Protein AF-A0A379GFH1-F1 (afdb_monomer)

Foldseek 3Di:
DDAFFKKKFFQFPDPVSVVQQVVCCVVPVPRDGSAMWTDLDQQWTWFADQPQGTAIDGNVVVVVGTDPDMFIKHFPDQDPLLSVQLNLLSLQAHRAHAPPDDQPDDDLRHDHGQLSSQSSCVSSVHHDPPPDHSSPGGSSSVVVVVVVPDGMDTPRVVVVVSVVVCVVVVVVSVVVVVVVRVVSVVVVVVLVVLQVVLVVQVVVLVVDPPPVSVVVSLVVLCCVPPVDPHHHSPRPRNPDPVVD

Mean predicted aligned error: 7.13 Å

Structure (mmCIF, N/CA/C/O backbone):
data_AF-A0A379GFH1-F1
#
_entry.id   AF-A0A379GFH1-F1
#
loop_
_atom_site.group_PDB
_atom_site.id
_atom_site.type_symbol
_atom_site.label_atom_id
_atom_site.label_alt_id
_atom_site.label_comp_id
_atom_site.label_asym_id
_atom_site.label_entity_id
_atom_site.label_seq_id
_atom_site.pdbx_PDB_ins_code
_atom_site.Cartn_x
_atom_site.Cartn_y
_atom_site.Cartn_z
_atom_site.occupancy
_atom_site.B_iso_or_equiv
_atom_site.auth_seq_id
_atom_site.auth_comp_id
_atom_site.auth_asym_id
_atom_site.auth_atom_id
_atom_site.pdbx_PDB_model_num
ATOM 1 N N . MET A 1 1 ? -18.665 4.622 0.431 1.00 82.75 1 MET A N 1
ATOM 2 C CA . MET A 1 1 ? -18.089 4.121 -0.836 1.00 82.75 1 MET A CA 1
ATOM 3 C C . MET A 1 1 ? -16.602 3.936 -0.627 1.00 82.75 1 MET A C 1
ATOM 5 O O . MET A 1 1 ? -15.948 4.894 -0.251 1.00 82.75 1 MET A O 1
ATOM 9 N N . ILE A 1 2 ? -16.094 2.733 -0.880 1.00 91.75 2 ILE A N 1
ATOM 10 C CA . ILE A 1 2 ? -14.695 2.335 -0.672 1.00 91.75 2 ILE A CA 1
ATOM 11 C C . ILE A 1 2 ? -13.757 3.189 -1.526 1.00 91.75 2 ILE A C 1
ATOM 13 O O . ILE A 1 2 ? -14.030 3.396 -2.709 1.00 91.75 2 ILE A O 1
ATOM 17 N N . MET A 1 3 ? -12.652 3.678 -0.953 1.00 95.31 3 MET A N 1
ATOM 18 C CA . MET A 1 3 ? -11.743 4.568 -1.676 1.00 95.31 3 MET A CA 1
ATOM 19 C C . MET A 1 3 ? -10.279 4.144 -1.581 1.00 95.31 3 MET A C 1
ATOM 21 O O . MET A 1 3 ? -9.792 3.671 -0.556 1.00 95.31 3 MET A O 1
ATOM 25 N N . VAL A 1 4 ? -9.540 4.395 -2.666 1.00 97.12 4 VAL A N 1
ATOM 26 C CA . VAL A 1 4 ? -8.075 4.327 -2.648 1.00 97.12 4 VAL A CA 1
ATOM 27 C C . VAL A 1 4 ? -7.541 5.331 -1.632 1.00 97.12 4 VAL A C 1
ATOM 29 O O . VAL A 1 4 ? -7.957 6.495 -1.627 1.00 97.12 4 VAL A O 1
ATOM 32 N N . GLY A 1 5 ? -6.596 4.878 -0.813 1.00 97.06 5 GLY A N 1
ATOM 33 C CA . GLY A 1 5 ? -6.020 5.668 0.270 1.00 97.06 5 GLY A CA 1
ATOM 34 C C . GLY A 1 5 ? -6.641 5.388 1.635 1.00 97.06 5 GLY A C 1
ATOM 35 O O . GLY A 1 5 ? -6.091 5.815 2.638 1.00 97.06 5 GLY A O 1
ATOM 36 N N . ASP A 1 6 ? -7.743 4.649 1.723 1.00 98.06 6 ASP A N 1
ATOM 37 C CA . ASP A 1 6 ? -8.237 4.232 3.033 1.00 98.06 6 ASP A CA 1
ATOM 38 C C . ASP A 1 6 ? -7.202 3.321 3.719 1.00 98.06 6 ASP A C 1
ATOM 40 O O . ASP A 1 6 ? -6.541 2.499 3.075 1.00 98.06 6 ASP A O 1
ATOM 44 N N . VAL A 1 7 ? -7.041 3.473 5.031 1.00 98.06 7 VAL A N 1
ATOM 45 C CA . VAL A 1 7 ? -6.039 2.761 5.828 1.00 98.06 7 VAL A CA 1
ATOM 46 C C . VAL A 1 7 ? -6.741 1.783 6.759 1.00 98.06 7 VAL A C 1
ATOM 48 O O . VAL A 1 7 ? -7.516 2.181 7.625 1.00 98.06 7 VAL A O 1
ATOM 51 N N . LEU A 1 8 ? -6.440 0.498 6.596 1.00 98.31 8 LEU A N 1
ATOM 52 C CA . LEU A 1 8 ? -6.860 -0.564 7.500 1.00 98.31 8 LEU A CA 1
ATOM 53 C C . LEU A 1 8 ? -5.935 -0.590 8.721 1.00 98.31 8 LEU A C 1
ATOM 55 O O . LEU A 1 8 ? -4.719 -0.703 8.576 1.00 98.31 8 LEU A O 1
ATOM 59 N N . LEU A 1 9 ? -6.516 -0.548 9.911 1.00 97.69 9 LEU A N 1
ATOM 60 C CA . LEU A 1 9 ? -5.852 -0.641 11.204 1.00 97.69 9 LEU A CA 1
ATOM 61 C C . LEU A 1 9 ? -6.256 -1.951 11.883 1.00 97.69 9 LEU A C 1
ATOM 63 O O . LEU A 1 9 ? -7.447 -2.219 12.060 1.00 97.69 9 LEU A O 1
ATOM 67 N N . VAL A 1 10 ? -5.278 -2.786 12.251 1.00 96.25 10 VAL A N 1
ATOM 68 C CA . VAL A 1 10 ? -5.561 -4.110 12.830 1.00 96.25 10 VAL A CA 1
ATOM 69 C C . VAL A 1 10 ? -4.684 -4.454 14.026 1.00 96.25 10 VAL A C 1
ATOM 71 O O . VAL A 1 10 ? -3.504 -4.091 14.127 1.00 96.25 10 VAL A O 1
ATOM 74 N N . ASN A 1 11 ? -5.253 -5.271 14.906 1.00 93.00 11 ASN A N 1
ATOM 75 C CA . ASN A 1 11 ? -4.527 -5.995 15.935 1.00 93.00 11 ASN A CA 1
ATOM 76 C C . ASN A 1 11 ? -4.323 -7.449 15.487 1.00 93.00 11 ASN A C 1
ATOM 78 O O . ASN A 1 11 ? -5.288 -8.181 15.283 1.00 93.00 11 ASN A O 1
ATOM 82 N N . GLY A 1 12 ? -3.072 -7.873 15.317 1.00 86.75 12 GLY A N 1
ATOM 83 C CA . GLY A 1 12 ? -2.763 -9.261 14.988 1.00 86.75 12 GLY A CA 1
ATOM 84 C C . GLY A 1 12 ? -3.002 -10.196 16.177 1.00 86.75 12 GLY A C 1
ATOM 85 O O . GLY A 1 12 ? -2.904 -9.806 17.337 1.00 86.75 12 GLY A O 1
ATOM 86 N N . ASN A 1 13 ? -3.254 -11.469 15.890 1.00 85.44 13 ASN A N 1
ATOM 87 C CA . ASN A 1 13 ? -3.551 -12.496 16.897 1.00 85.44 13 ASN A CA 1
ATOM 88 C C . ASN A 1 13 ? -2.311 -13.064 17.627 1.00 85.44 13 ASN A C 1
ATOM 90 O O . ASN A 1 13 ? -2.418 -14.010 18.408 1.00 85.44 13 ASN A O 1
ATOM 94 N N . SER A 1 14 ? -1.118 -12.517 17.376 1.00 85.12 14 SER A N 1
ATOM 95 C CA . SER A 1 14 ? 0.146 -13.059 17.881 1.00 85.12 14 SER A CA 1
ATOM 96 C C . SER A 1 14 ? 0.627 -12.359 19.159 1.00 85.12 14 SER A C 1
ATOM 98 O O . SER A 1 14 ? 0.368 -11.177 19.383 1.00 85.12 14 SER A O 1
ATOM 100 N N . LYS A 1 15 ? 1.445 -13.048 19.969 1.00 84.25 15 LYS A N 1
ATOM 101 C CA . LYS A 1 15 ? 2.119 -12.425 21.130 1.00 84.25 15 LYS A CA 1
ATOM 102 C C . LYS A 1 15 ? 3.018 -11.248 20.729 1.00 84.25 15 LYS A C 1
ATOM 104 O O . LYS A 1 15 ? 3.181 -10.311 21.508 1.00 84.25 15 LYS A O 1
ATOM 109 N N . LEU A 1 16 ? 3.588 -11.290 19.520 1.00 85.06 16 LEU A N 1
ATOM 110 C CA . LEU A 1 16 ? 4.375 -10.185 18.969 1.00 85.06 16 LEU A CA 1
ATOM 111 C C . LEU A 1 16 ? 3.500 -8.944 18.755 1.00 85.06 16 LEU A C 1
ATOM 113 O O . LEU A 1 16 ? 3.911 -7.849 19.124 1.00 85.06 16 LEU A O 1
ATOM 117 N N . SER A 1 17 ? 2.278 -9.118 18.246 1.00 86.25 17 SER A N 1
ATOM 118 C CA . SER A 1 17 ? 1.304 -8.036 18.055 1.00 86.25 17 SER A CA 1
ATOM 119 C C . SER A 1 17 ? 0.942 -7.357 19.378 1.00 86.25 17 SER A C 1
ATOM 121 O O . SER A 1 17 ? 0.989 -6.131 19.470 1.00 86.25 17 SER A O 1
ATOM 123 N N . SER A 1 18 ? 0.691 -8.135 20.438 1.00 87.94 18 SER A N 1
ATOM 124 C CA . SER A 1 18 ? 0.428 -7.583 21.776 1.00 87.94 18 SER A CA 1
ATOM 125 C C . SER A 1 18 ? 1.626 -6.807 22.338 1.00 87.94 18 SER A C 1
ATOM 127 O O . SER A 1 18 ? 1.454 -5.728 22.906 1.00 87.94 18 SER A O 1
ATOM 129 N N . GLY A 1 19 ? 2.847 -7.325 22.153 1.00 88.06 19 GLY A N 1
ATOM 130 C CA . GLY A 1 19 ? 4.077 -6.639 22.556 1.00 88.06 19 GLY A CA 1
ATOM 131 C C . GLY A 1 19 ? 4.301 -5.323 21.803 1.00 88.06 19 GLY A C 1
ATOM 132 O O . GLY A 1 19 ? 4.659 -4.318 22.417 1.00 88.06 19 GLY A O 1
ATOM 133 N N . LEU A 1 20 ? 4.024 -5.301 20.494 1.00 89.00 20 LEU A N 1
ATOM 134 C CA . LEU A 1 20 ? 4.097 -4.091 19.671 1.00 89.00 20 LEU A CA 1
ATOM 135 C C . LEU A 1 20 ? 3.100 -3.027 20.136 1.00 89.00 20 LEU A C 1
ATOM 137 O O . LEU A 1 20 ? 3.470 -1.862 20.250 1.00 89.00 20 LEU A O 1
ATOM 141 N N . ILE A 1 21 ? 1.858 -3.404 20.447 1.00 91.56 21 ILE A N 1
ATOM 142 C CA . ILE A 1 21 ? 0.860 -2.468 20.990 1.00 91.56 21 ILE A CA 1
ATOM 143 C C . ILE A 1 21 ? 1.332 -1.890 22.328 1.00 91.56 21 ILE A C 1
ATOM 145 O O . ILE A 1 21 ? 1.267 -0.681 22.531 1.00 91.56 21 ILE A O 1
ATOM 149 N N . ALA A 1 22 ? 1.864 -2.724 23.227 1.00 91.62 22 ALA A N 1
ATOM 150 C CA . ALA A 1 22 ? 2.375 -2.257 24.514 1.00 91.62 22 ALA A CA 1
ATOM 151 C C . ALA A 1 22 ? 3.538 -1.261 24.356 1.00 91.62 22 ALA A C 1
ATOM 153 O O . ALA A 1 22 ? 3.527 -0.210 24.995 1.00 91.62 22 ALA A O 1
ATOM 154 N N . ALA A 1 23 ? 4.505 -1.544 23.475 1.00 90.19 23 ALA A N 1
ATOM 155 C CA . ALA A 1 23 ? 5.622 -0.636 23.200 1.00 90.19 23 ALA A CA 1
ATOM 156 C C . ALA A 1 23 ? 5.146 0.714 22.631 1.00 90.19 23 ALA A C 1
ATOM 158 O O . ALA A 1 23 ? 5.637 1.781 23.009 1.00 90.19 23 ALA A O 1
ATOM 159 N N . GLN A 1 24 ? 4.137 0.666 21.763 1.00 93.69 24 GLN A N 1
ATOM 160 C CA . GLN A 1 24 ? 3.525 1.827 21.128 1.00 93.69 24 GLN A CA 1
ATOM 161 C C . GLN A 1 24 ? 2.760 2.749 22.088 1.00 93.69 24 GLN A C 1
ATOM 163 O O . GLN A 1 24 ? 2.552 3.915 21.758 1.00 93.69 24 GLN A O 1
ATOM 168 N N . LYS A 1 25 ? 2.429 2.302 23.308 1.00 93.69 25 LYS A N 1
ATOM 169 C CA . LYS A 1 25 ? 1.797 3.167 24.322 1.00 93.69 25 LYS A CA 1
ATOM 170 C C . LYS A 1 25 ? 2.657 4.353 24.757 1.00 93.69 25 LYS A C 1
ATOM 172 O O . LYS A 1 25 ? 2.124 5.322 25.288 1.00 93.69 25 LYS A O 1
ATOM 177 N N . THR A 1 26 ? 3.965 4.300 24.503 1.00 93.38 26 THR A N 1
ATOM 178 C CA . THR A 1 26 ? 4.877 5.441 24.689 1.00 93.38 26 THR A CA 1
ATOM 179 C C . THR A 1 26 ? 4.666 6.553 23.656 1.00 93.38 26 THR A C 1
ATOM 181 O O . THR A 1 26 ? 4.986 7.704 23.934 1.00 93.38 26 THR A O 1
ATOM 184 N N . ILE A 1 27 ? 4.119 6.215 22.484 1.00 91.25 27 ILE A N 1
ATOM 185 C CA . ILE A 1 27 ? 3.737 7.156 21.425 1.00 91.25 27 ILE A CA 1
ATOM 186 C C . ILE A 1 27 ? 2.327 7.673 21.702 1.00 91.25 27 ILE A C 1
ATOM 188 O O . ILE A 1 27 ? 2.114 8.878 21.762 1.00 91.25 27 ILE A O 1
ATOM 192 N N . TYR A 1 28 ? 1.377 6.757 21.902 1.00 95.00 28 TYR A N 1
ATOM 193 C CA . TYR A 1 28 ? -0.018 7.098 22.148 1.00 95.00 28 TYR A CA 1
ATOM 194 C C . TYR A 1 28 ? -0.659 6.108 23.120 1.00 95.00 28 TYR A C 1
ATOM 196 O O . TYR A 1 28 ? -0.721 4.909 22.850 1.00 95.00 28 TYR A O 1
ATOM 204 N N . LEU A 1 29 ? -1.157 6.597 24.258 1.00 95.50 29 LEU A N 1
ATOM 205 C CA . LEU A 1 29 ? -1.616 5.743 25.360 1.00 95.50 29 LEU A CA 1
ATOM 206 C C . LEU A 1 29 ? -2.765 4.794 24.964 1.00 95.50 29 LEU A C 1
ATOM 208 O O . LEU A 1 29 ? -2.829 3.679 25.489 1.00 95.50 29 LEU A O 1
ATOM 212 N N . GLN A 1 30 ? -3.624 5.212 24.024 1.00 95.06 30 GLN A N 1
ATOM 213 C CA . GLN A 1 30 ? -4.760 4.425 23.515 1.00 95.06 30 GLN A CA 1
ATOM 214 C C . GLN A 1 30 ? -4.424 3.612 22.253 1.00 95.06 30 GLN A C 1
ATOM 216 O O . GLN A 1 30 ? -5.329 3.170 21.546 1.00 95.06 30 GLN A O 1
ATOM 221 N N . SER A 1 31 ? -3.133 3.393 21.968 1.00 94.06 31 SER A N 1
ATOM 222 C CA . SER A 1 31 ? -2.704 2.532 20.859 1.00 94.06 31 SER A CA 1
ATOM 223 C C . SER A 1 31 ? -3.381 1.165 20.946 1.00 94.06 31 SER A C 1
ATOM 225 O O . SER A 1 31 ? -3.307 0.488 21.978 1.00 94.06 31 SER A O 1
ATOM 227 N N . ARG A 1 32 ? -4.008 0.763 19.842 1.00 94.81 32 ARG A N 1
ATOM 228 C CA . ARG A 1 32 ? -4.766 -0.486 19.675 1.00 94.81 32 ARG A CA 1
ATOM 229 C C . ARG A 1 32 ? -4.301 -1.2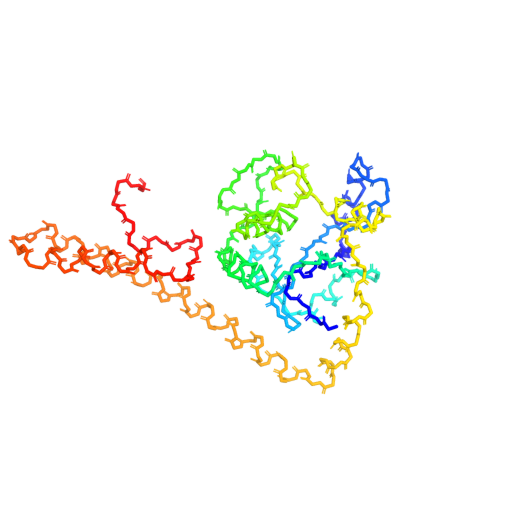90 18.466 1.00 94.81 32 ARG A C 1
ATOM 231 O O . ARG A 1 32 ? -4.491 -2.504 18.429 1.00 94.81 32 ARG A O 1
ATOM 238 N N . SER A 1 33 ? -3.632 -0.641 17.521 1.00 95.81 33 SER A N 1
ATOM 239 C CA . SER A 1 33 ? -3.220 -1.245 16.263 1.00 95.81 33 SER A CA 1
ATOM 240 C C . SER A 1 33 ? -1.777 -1.737 16.323 1.00 95.81 33 SER A C 1
ATOM 242 O O . SER A 1 33 ? -0.862 -1.051 16.781 1.00 95.81 33 SER A O 1
ATOM 244 N N . SER A 1 34 ? -1.552 -2.956 15.840 1.00 93.69 34 SER A N 1
ATOM 245 C CA . SER A 1 34 ? -0.214 -3.553 15.702 1.00 93.69 34 SER A CA 1
ATOM 246 C C . SER A 1 34 ? 0.298 -3.522 14.263 1.00 93.69 34 SER A C 1
ATOM 248 O O . SER A 1 34 ? 1.495 -3.675 14.030 1.00 93.69 34 SER A O 1
ATOM 250 N N . HIS A 1 35 ? -0.609 -3.354 13.302 1.00 95.38 35 HIS A N 1
ATOM 251 C CA . HIS A 1 35 ? -0.326 -3.448 11.880 1.00 95.38 35 HIS A CA 1
ATOM 252 C C . HIS A 1 35 ? -1.276 -2.549 11.094 1.00 95.38 35 HIS A C 1
ATOM 254 O O . HIS A 1 35 ? -2.385 -2.269 11.553 1.00 95.38 35 HIS A O 1
ATOM 260 N N . VAL A 1 36 ? -0.824 -2.097 9.924 1.00 96.69 36 VAL A N 1
ATOM 261 C CA . VAL A 1 36 ? -1.621 -1.256 9.029 1.00 96.69 36 VAL A CA 1
ATOM 262 C C . VAL A 1 36 ? -1.522 -1.730 7.580 1.00 96.69 36 VAL A C 1
ATOM 264 O O . VAL A 1 36 ? -0.478 -2.224 7.148 1.00 96.69 36 VAL A O 1
ATOM 267 N N . GLY A 1 37 ? -2.599 -1.556 6.823 1.00 97.38 37 GLY A N 1
ATOM 268 C CA . GLY A 1 37 ? -2.661 -1.798 5.383 1.00 97.38 37 GLY A CA 1
ATOM 269 C C . GLY A 1 37 ? -3.286 -0.612 4.659 1.00 97.38 37 GLY A C 1
ATOM 270 O O . GLY A 1 37 ? -3.982 0.189 5.273 1.00 97.38 37 GLY A O 1
ATOM 271 N N . LEU A 1 38 ? -3.037 -0.487 3.359 1.00 98.25 38 LEU A N 1
ATOM 272 C CA . LEU A 1 38 ? -3.584 0.589 2.533 1.00 98.25 38 LEU A CA 1
ATOM 273 C C . LEU A 1 38 ? -4.449 0.013 1.420 1.00 98.25 38 LEU A C 1
ATOM 275 O O . LEU A 1 38 ? -3.971 -0.813 0.642 1.00 98.25 38 LEU A O 1
ATOM 279 N N . PHE A 1 39 ? -5.684 0.478 1.293 1.00 98.06 39 PHE A N 1
ATOM 280 C CA . PHE A 1 39 ? -6.556 0.086 0.194 1.00 98.06 39 PHE A CA 1
ATOM 281 C C . PHE A 1 39 ? -6.138 0.754 -1.115 1.00 98.06 39 PHE A C 1
ATOM 283 O O . PHE A 1 39 ? -5.918 1.967 -1.193 1.00 98.06 39 PHE A O 1
ATOM 290 N N . ILE A 1 40 ? -6.054 -0.062 -2.166 1.00 95.81 40 ILE A N 1
ATOM 291 C CA . ILE A 1 40 ? -5.740 0.366 -3.538 1.00 95.81 40 ILE A CA 1
ATOM 292 C C . ILE A 1 40 ? -6.862 0.032 -4.531 1.00 95.81 40 ILE A C 1
ATOM 294 O O . ILE A 1 40 ? -6.720 0.288 -5.727 1.00 95.81 40 ILE A O 1
ATOM 298 N N . GLY A 1 41 ? -7.958 -0.544 -4.040 1.00 91.94 41 GLY A N 1
ATOM 299 C CA . GLY A 1 41 ? -9.150 -0.919 -4.790 1.00 91.94 41 GLY A CA 1
ATOM 300 C C . GLY A 1 41 ? -10.129 -1.688 -3.902 1.00 91.94 41 GLY A C 1
ATOM 301 O O . GLY A 1 41 ? -9.826 -1.990 -2.746 1.00 91.94 41 GLY A O 1
ATOM 302 N N . GLU A 1 42 ? -11.299 -2.022 -4.441 1.00 91.19 42 GLU A N 1
ATOM 303 C CA . GLU A 1 42 ? -12.332 -2.756 -3.703 1.00 91.19 42 GLU A CA 1
ATOM 304 C C . GLU A 1 42 ? -11.839 -4.134 -3.254 1.00 91.19 42 GLU A C 1
ATOM 306 O O . GLU A 1 42 ? -11.528 -5.002 -4.068 1.00 91.19 42 GLU A O 1
ATOM 311 N N . GLY A 1 43 ? -11.737 -4.326 -1.938 1.00 92.31 43 GLY A N 1
ATOM 312 C CA . GLY A 1 43 ? -11.265 -5.576 -1.344 1.00 92.31 43 GLY A CA 1
ATOM 313 C C . GLY A 1 43 ? -9.773 -5.859 -1.553 1.00 92.31 43 GLY A C 1
ATOM 314 O O . GLY A 1 43 ? -9.317 -6.933 -1.170 1.00 92.31 43 GLY A O 1
ATOM 315 N N . ILE A 1 44 ? -9.002 -4.926 -2.125 1.00 96.25 44 ILE A N 1
ATOM 316 C CA . ILE A 1 44 ? -7.567 -5.091 -2.388 1.00 96.25 44 ILE A CA 1
ATOM 317 C C . ILE A 1 44 ? -6.783 -4.080 -1.562 1.00 96.25 44 ILE A C 1
ATOM 319 O O . ILE A 1 44 ? -6.913 -2.866 -1.745 1.00 96.25 44 ILE A O 1
ATOM 323 N N . LEU A 1 45 ? -5.906 -4.591 -0.704 1.00 96.50 45 LEU A N 1
ATOM 324 C CA . LEU A 1 45 ? -4.966 -3.778 0.054 1.00 96.50 45 LEU A CA 1
ATOM 325 C C . LEU A 1 45 ? -3.516 -4.134 -0.270 1.00 96.50 45 LEU A C 1
ATOM 327 O O . LEU A 1 45 ? -3.210 -5.238 -0.716 1.00 96.50 45 LEU A O 1
ATOM 331 N N . ILE A 1 46 ? -2.619 -3.188 -0.025 1.00 96.50 46 ILE A N 1
ATOM 332 C CA . ILE A 1 46 ? -1.177 -3.399 0.018 1.00 96.50 46 ILE A CA 1
ATOM 333 C C . ILE A 1 46 ? -0.698 -3.251 1.460 1.00 96.50 46 ILE A C 1
ATOM 335 O O . ILE A 1 46 ? -1.138 -2.364 2.195 1.00 96.50 46 ILE A O 1
ATOM 339 N N . HIS A 1 47 ? 0.224 -4.111 1.871 1.00 95.50 47 HIS A N 1
ATOM 340 C CA . HIS A 1 47 ? 0.847 -4.041 3.191 1.00 95.50 47 HIS A CA 1
ATOM 341 C C . HIS A 1 47 ? 2.220 -4.712 3.195 1.00 95.50 47 HIS A C 1
ATOM 343 O O . HIS A 1 47 ? 2.587 -5.405 2.245 1.00 95.50 47 HIS A O 1
ATOM 349 N N . ALA A 1 48 ? 2.981 -4.484 4.267 1.00 92.25 48 ALA A N 1
ATOM 350 C CA . ALA A 1 48 ? 4.308 -5.058 4.469 1.00 92.25 48 ALA A CA 1
ATOM 351 C C . ALA A 1 48 ? 4.280 -6.068 5.620 1.00 92.25 48 ALA A C 1
ATOM 353 O O . ALA A 1 48 ? 3.964 -5.698 6.747 1.00 92.25 48 ALA A O 1
ATOM 354 N N . THR A 1 49 ? 4.663 -7.317 5.366 1.00 88.56 49 THR A N 1
ATOM 355 C CA . THR A 1 49 ? 4.657 -8.404 6.368 1.00 88.56 49 THR A CA 1
ATOM 356 C C . THR A 1 49 ? 6.012 -9.104 6.439 1.00 88.56 49 THR A C 1
ATOM 358 O O . THR A 1 49 ? 6.764 -9.114 5.465 1.00 88.56 49 THR A O 1
ATOM 361 N N . GLY A 1 50 ? 6.354 -9.683 7.594 1.00 79.00 50 GLY A N 1
ATOM 362 C CA . GLY A 1 50 ? 7.671 -10.296 7.823 1.00 79.00 50 GLY A CA 1
ATOM 363 C C . GLY A 1 50 ? 7.969 -11.540 6.976 1.00 79.00 50 GLY A C 1
ATOM 364 O O . GLY A 1 50 ? 9.139 -11.863 6.743 1.00 79.00 50 GLY A O 1
ATOM 365 N N . ASP A 1 51 ? 6.929 -12.228 6.524 1.00 80.25 51 ASP A N 1
ATOM 366 C CA . ASP A 1 51 ? 6.971 -13.420 5.682 1.00 80.25 51 ASP A CA 1
ATOM 367 C C . ASP A 1 51 ? 7.051 -13.068 4.191 1.00 80.25 51 ASP A C 1
ATOM 369 O O . ASP A 1 51 ? 7.942 -13.579 3.514 1.00 80.25 51 ASP A O 1
ATOM 373 N N . ASN A 1 52 ? 6.209 -12.149 3.701 1.00 81.75 52 ASN A N 1
ATOM 374 C CA . ASN A 1 52 ? 6.061 -11.903 2.257 1.00 81.75 52 ASN A CA 1
ATOM 375 C C . ASN A 1 52 ? 6.595 -10.548 1.769 1.00 81.75 52 ASN A C 1
ATOM 377 O O . ASN A 1 52 ? 6.520 -10.252 0.576 1.00 81.75 52 ASN A O 1
ATOM 381 N N . GLY A 1 53 ? 7.128 -9.703 2.656 1.00 88.31 53 GLY A N 1
ATOM 382 C CA . GLY A 1 53 ? 7.487 -8.336 2.283 1.00 88.31 53 GLY A CA 1
ATOM 383 C C . GLY A 1 53 ? 6.255 -7.531 1.879 1.00 88.31 53 GLY A C 1
ATOM 384 O O . GLY A 1 53 ? 5.182 -7.677 2.475 1.00 88.31 53 GLY A O 1
ATOM 385 N N . ILE A 1 54 ? 6.423 -6.665 0.881 1.00 91.44 54 ILE A N 1
ATOM 386 C CA . ILE A 1 54 ? 5.374 -5.784 0.370 1.00 91.44 54 ILE A CA 1
ATOM 387 C C . ILE A 1 54 ? 4.631 -6.469 -0.769 1.00 91.44 54 ILE A C 1
ATOM 389 O O . ILE A 1 54 ? 5.187 -6.718 -1.841 1.00 91.44 54 ILE A O 1
ATOM 393 N N . HIS A 1 55 ? 3.355 -6.752 -0.540 1.00 93.06 55 HIS A N 1
ATOM 394 C CA . HIS A 1 55 ? 2.520 -7.510 -1.463 1.00 93.06 55 HIS A CA 1
ATOM 395 C C . HIS A 1 55 ? 1.064 -7.050 -1.390 1.00 93.06 55 HIS A C 1
ATOM 397 O O . HIS A 1 55 ? 0.657 -6.365 -0.448 1.00 93.06 55 HIS A O 1
ATOM 403 N N . LEU A 1 56 ? 0.293 -7.418 -2.416 1.00 95.62 56 LEU A N 1
ATOM 404 C CA . LEU A 1 56 ? -1.152 -7.240 -2.397 1.00 95.62 56 LEU A CA 1
ATOM 405 C C . LEU A 1 56 ? -1.808 -8.349 -1.584 1.00 95.62 56 LEU A C 1
ATOM 407 O O . LEU A 1 56 ? -1.352 -9.493 -1.581 1.00 95.62 56 LEU A O 1
ATOM 411 N N . SER A 1 57 ? -2.906 -8.019 -0.926 1.00 95.88 57 SER A N 1
ATOM 412 C CA . SER A 1 57 ? -3.711 -8.963 -0.167 1.00 95.88 57 SER A CA 1
ATOM 413 C C . SER A 1 57 ? -5.189 -8.695 -0.369 1.00 95.88 57 SER A C 1
ATOM 415 O O . SER A 1 57 ? -5.615 -7.565 -0.620 1.00 95.88 57 SER A O 1
ATOM 417 N N . PHE A 1 58 ? -5.954 -9.776 -0.288 1.00 97.12 58 PHE A N 1
ATOM 418 C CA . PHE A 1 58 ? -7.394 -9.754 -0.429 1.00 97.12 58 PHE A CA 1
ATOM 419 C C . PHE A 1 58 ? -8.030 -9.580 0.949 1.00 97.12 58 PHE A C 1
ATOM 421 O O . PHE A 1 58 ? -7.707 -10.317 1.880 1.00 97.12 58 PHE A O 1
ATOM 428 N N . LEU A 1 59 ? -8.922 -8.600 1.086 1.00 96.31 59 LEU A N 1
ATOM 429 C CA . LEU A 1 59 ? -9.476 -8.177 2.371 1.00 96.31 59 LEU A CA 1
ATOM 430 C C . LEU A 1 59 ? -10.058 -9.343 3.199 1.00 96.31 59 LEU A C 1
ATOM 432 O O . LEU A 1 59 ? -9.662 -9.465 4.358 1.00 96.31 59 LEU A O 1
ATOM 436 N N . PRO A 1 60 ? -10.908 -10.242 2.657 1.00 96.50 60 PRO A N 1
ATOM 437 C CA . PRO A 1 60 ? -11.414 -11.382 3.426 1.00 96.50 60 PRO A CA 1
ATOM 438 C C . PRO A 1 60 ? -10.322 -12.290 3.997 1.00 96.50 60 PRO A C 1
ATOM 440 O O . PRO A 1 60 ? -10.489 -12.842 5.083 1.00 96.50 60 PRO A O 1
ATOM 443 N N . ASP A 1 61 ? -9.209 -12.454 3.280 1.00 95.50 61 ASP A N 1
ATOM 444 C CA . ASP A 1 61 ? -8.107 -13.305 3.725 1.00 95.50 61 ASP A CA 1
ATOM 445 C C . ASP A 1 61 ? -7.325 -12.637 4.866 1.00 95.50 61 ASP A C 1
ATOM 447 O O . ASP A 1 61 ? -6.830 -13.331 5.752 1.00 95.50 61 ASP A O 1
ATOM 451 N N . GLU A 1 62 ? -7.253 -11.304 4.885 1.00 94.06 62 GLU A N 1
ATOM 452 C CA . GLU A 1 62 ? -6.606 -10.539 5.955 1.00 94.06 62 GLU A CA 1
ATOM 453 C C . GLU A 1 62 ? -7.469 -10.440 7.213 1.00 94.06 62 GLU A C 1
ATOM 455 O O . GLU A 1 62 ? -6.972 -10.679 8.314 1.00 94.06 62 GLU A O 1
ATOM 460 N N . ILE A 1 63 ? -8.774 -10.185 7.073 1.00 94.38 63 ILE A N 1
ATOM 461 C CA . ILE A 1 63 ? -9.680 -10.078 8.227 1.00 94.38 63 ILE A CA 1
ATOM 462 C C . ILE A 1 63 ? -9.754 -11.395 9.016 1.00 94.38 63 ILE A C 1
ATOM 464 O O . ILE A 1 63 ? -9.806 -11.377 10.242 1.00 94.38 63 ILE A O 1
ATOM 468 N N . LYS A 1 64 ? -9.651 -12.552 8.346 1.00 92.31 64 LYS A N 1
ATOM 469 C CA . LYS A 1 64 ? -9.612 -13.874 9.004 1.00 92.31 64 LYS A CA 1
ATOM 470 C C . LYS A 1 64 ? -8.377 -14.099 9.892 1.00 92.31 64 LYS A C 1
ATOM 472 O O . LYS A 1 64 ? -8.373 -15.031 10.694 1.00 92.31 64 LYS A O 1
ATOM 477 N N . LYS A 1 65 ? -7.315 -13.300 9.736 1.00 89.31 65 LYS A N 1
ATOM 478 C CA . LYS A 1 65 ? -6.025 -13.473 10.433 1.00 89.31 65 LYS A CA 1
ATOM 479 C C . LYS A 1 65 ? -5.844 -12.530 11.626 1.00 89.31 65 LYS A C 1
ATOM 481 O O . LYS A 1 65 ? -4.851 -12.654 12.347 1.00 89.31 65 LYS A O 1
ATOM 486 N N . VAL A 1 66 ? -6.755 -11.584 11.833 1.00 91.19 66 VAL A N 1
ATOM 487 C CA . VAL A 1 66 ? -6.631 -10.530 12.850 1.00 91.19 66 VAL A CA 1
ATOM 488 C C . VAL A 1 66 ? -7.673 -10.698 13.952 1.00 91.19 66 VAL A C 1
ATOM 490 O O . VAL A 1 66 ? -8.632 -11.452 13.813 1.00 91.19 66 VAL A O 1
ATOM 493 N N . CYS A 1 67 ? -7.456 -10.028 15.080 1.00 86.50 67 CYS A N 1
ATOM 494 C CA . CYS A 1 67 ? -8.442 -9.944 16.150 1.00 86.50 67 CYS A CA 1
ATOM 495 C C . CYS A 1 67 ? -9.675 -9.142 15.699 1.00 86.50 67 CYS A C 1
ATOM 497 O O . CYS A 1 67 ? -9.607 -8.330 14.774 1.00 86.50 67 CYS A O 1
ATOM 499 N N . GLU A 1 68 ? -10.788 -9.325 16.410 1.00 86.44 68 GLU A N 1
ATOM 500 C CA . GLU A 1 68 ? -11.953 -8.447 16.286 1.00 86.44 68 GLU A CA 1
ATOM 501 C C . GLU A 1 68 ? -11.595 -6.985 16.617 1.00 86.44 68 GLU A C 1
ATOM 503 O O . GLU A 1 68 ? -10.622 -6.710 17.326 1.00 86.44 68 GLU A O 1
ATOM 508 N N . GLY A 1 69 ? -12.393 -6.043 16.107 1.00 88.81 69 GLY A N 1
ATOM 509 C CA . GLY A 1 69 ? -12.189 -4.609 16.342 1.00 88.81 69 GLY A CA 1
ATOM 510 C C . GLY A 1 69 ? -11.148 -3.953 15.431 1.00 88.81 69 GLY A C 1
ATOM 511 O O . GLY A 1 69 ? -10.512 -2.980 15.833 1.00 88.81 69 GLY A O 1
ATOM 512 N N . TRP A 1 70 ? -10.953 -4.479 14.217 1.00 95.75 70 TRP A N 1
ATOM 513 C CA . TRP A 1 70 ? -10.261 -3.741 13.159 1.00 95.75 70 TRP A CA 1
ATOM 514 C C . TRP A 1 70 ? -11.042 -2.474 12.790 1.00 95.75 70 TRP A C 1
ATOM 516 O O . TRP A 1 70 ? -12.261 -2.415 12.941 1.00 95.75 70 TRP A O 1
ATOM 526 N N . GLN A 1 71 ? -10.327 -1.465 12.303 1.00 97.00 71 GLN A N 1
ATOM 527 C CA . GLN A 1 71 ? -10.894 -0.172 11.931 1.00 97.00 71 GLN A CA 1
ATOM 528 C C . GLN A 1 71 ? -10.367 0.232 10.558 1.00 97.00 71 GLN A C 1
ATOM 530 O O . GLN A 1 71 ? -9.222 -0.068 10.223 1.00 97.00 71 GLN A O 1
ATOM 535 N N . VAL A 1 72 ? -11.175 0.925 9.763 1.00 97.88 72 VAL A N 1
ATOM 536 C CA . VAL A 1 72 ? -10.710 1.562 8.530 1.00 97.88 72 VAL A CA 1
ATOM 537 C C . VAL A 1 72 ? -10.905 3.058 8.635 1.00 97.88 72 VAL A C 1
ATOM 539 O O . VAL A 1 72 ? -11.998 3.533 8.939 1.00 97.88 72 VAL A O 1
ATOM 542 N N . ILE A 1 73 ? -9.831 3.794 8.374 1.00 97.69 73 ILE A N 1
ATOM 543 C CA . ILE A 1 73 ? -9.817 5.249 8.461 1.00 97.69 73 ILE A CA 1
ATOM 544 C C . ILE A 1 73 ? -9.504 5.868 7.103 1.00 97.69 73 ILE A C 1
ATOM 546 O O . ILE A 1 73 ? -8.715 5.334 6.322 1.00 97.69 73 ILE A O 1
ATOM 550 N N . ARG A 1 74 ? -10.110 7.019 6.826 1.00 97.38 74 ARG A N 1
ATOM 551 C CA . ARG A 1 74 ? -9.970 7.748 5.565 1.00 97.38 74 ARG A CA 1
ATOM 552 C C . ARG A 1 74 ? -9.419 9.140 5.819 1.00 97.38 74 ARG A C 1
ATOM 554 O O . ARG A 1 74 ? -9.900 9.851 6.699 1.00 97.38 74 ARG A O 1
ATOM 561 N N . LEU A 1 75 ? -8.421 9.537 5.032 1.00 96.25 75 LEU A N 1
ATOM 562 C CA . LEU A 1 75 ? -7.957 10.921 5.004 1.00 96.25 75 LEU A CA 1
ATOM 563 C C . LEU A 1 75 ? -8.959 11.759 4.202 1.00 96.25 75 LEU A C 1
ATOM 565 O O . LEU A 1 75 ? -9.246 11.454 3.039 1.00 96.25 75 LEU A O 1
ATOM 569 N N . LYS A 1 76 ? -9.497 12.807 4.826 1.00 94.44 76 LYS A N 1
ATOM 570 C CA . LYS A 1 76 ? -10.513 13.672 4.217 1.00 94.44 76 LYS A CA 1
ATOM 571 C C . LYS A 1 76 ? -9.936 14.464 3.037 1.00 94.44 76 LYS A C 1
ATOM 573 O O . LYS A 1 76 ? -8.752 14.788 3.004 1.00 94.44 76 LYS A O 1
ATOM 578 N N . TYR A 1 77 ? -10.811 14.828 2.099 1.00 93.12 77 TYR A N 1
ATOM 579 C CA . TYR A 1 77 ? -10.543 15.777 1.005 1.00 93.12 77 TYR A CA 1
ATOM 580 C C . TYR A 1 77 ? -9.462 15.377 -0.016 1.00 93.12 77 TYR A C 1
ATOM 582 O O . TYR A 1 77 ? -8.923 16.244 -0.700 1.00 93.12 77 TYR A O 1
ATOM 590 N N . LEU A 1 78 ? -9.176 14.080 -0.172 1.00 95.12 78 LEU A N 1
ATOM 591 C CA . LEU A 1 78 ? -8.344 13.600 -1.280 1.00 95.12 78 LEU A CA 1
ATOM 592 C C . LEU A 1 78 ? -9.079 13.716 -2.623 1.00 95.12 78 LEU A C 1
ATOM 594 O O . LEU A 1 78 ? -10.181 13.177 -2.774 1.00 95.12 78 LEU A O 1
ATOM 598 N N . THR A 1 79 ? -8.441 14.364 -3.599 1.00 96.00 79 THR A N 1
ATOM 599 C CA . THR A 1 79 ? -8.918 14.445 -4.989 1.00 96.00 79 THR A CA 1
ATOM 600 C C . THR A 1 79 ? -8.721 13.120 -5.733 1.00 96.00 79 THR A C 1
ATOM 602 O O . THR A 1 79 ? -7.904 12.284 -5.339 1.00 96.00 79 THR A O 1
ATOM 605 N N . ASP A 1 80 ? -9.425 12.924 -6.849 1.00 95.12 80 ASP A N 1
ATOM 606 C CA . ASP A 1 80 ? -9.260 11.722 -7.683 1.00 95.12 80 ASP A CA 1
ATOM 607 C C . ASP A 1 80 ? -7.839 11.591 -8.246 1.00 95.12 80 ASP A C 1
ATOM 609 O O . ASP A 1 80 ? -7.286 10.492 -8.314 1.00 95.12 80 ASP A O 1
ATOM 613 N N . GLU A 1 81 ? -7.206 12.717 -8.583 1.00 95.81 81 GLU A N 1
ATOM 614 C CA . GLU A 1 81 ? -5.804 12.752 -9.002 1.00 95.81 81 GLU A CA 1
ATOM 615 C C . GLU A 1 81 ? -4.877 12.255 -7.885 1.00 95.81 81 GLU A C 1
ATOM 617 O O . GLU A 1 81 ? -4.042 11.376 -8.109 1.00 95.81 81 GLU A O 1
ATOM 622 N N . GLN A 1 82 ? -5.068 12.754 -6.661 1.00 96.88 82 GLN A N 1
ATOM 623 C CA . GLN A 1 82 ? -4.306 12.318 -5.491 1.00 96.88 82 GLN A CA 1
ATOM 624 C C . GLN A 1 82 ? -4.495 10.823 -5.222 1.00 96.88 82 GLN A C 1
ATOM 626 O O . GLN A 1 82 ? -3.520 10.113 -4.973 1.00 96.88 82 GLN A O 1
ATOM 631 N N . ARG A 1 83 ? -5.722 10.308 -5.343 1.00 96.62 83 ARG A N 1
ATOM 632 C CA . ARG A 1 83 ? -6.013 8.869 -5.223 1.00 96.62 83 ARG A CA 1
ATOM 633 C C . ARG A 1 83 ? -5.312 8.053 -6.306 1.00 96.62 83 ARG A C 1
ATOM 635 O O . ARG A 1 83 ? -4.719 7.018 -6.002 1.00 96.62 83 ARG A O 1
ATOM 642 N N . GLY A 1 84 ? -5.300 8.538 -7.547 1.00 95.69 84 GLY A N 1
ATOM 643 C CA . GLY A 1 84 ? -4.538 7.931 -8.638 1.00 95.69 84 GLY A CA 1
ATOM 644 C C . GLY A 1 84 ? -3.031 7.898 -8.354 1.00 95.69 84 GLY A C 1
ATOM 645 O O . GLY A 1 84 ? -2.372 6.884 -8.597 1.00 95.69 84 GLY A O 1
ATOM 646 N N . ASN A 1 85 ? -2.481 8.969 -7.779 1.00 95.94 85 ASN A N 1
ATOM 647 C CA . ASN A 1 85 ? -1.069 9.041 -7.398 1.00 95.94 85 ASN A CA 1
ATOM 648 C C . ASN A 1 85 ? -0.734 8.121 -6.215 1.00 95.94 85 ASN A C 1
ATOM 650 O O . ASN A 1 85 ? 0.311 7.465 -6.244 1.00 95.94 85 ASN A O 1
ATOM 654 N N . ILE A 1 86 ? -1.629 7.985 -5.230 1.00 97.06 86 ILE A N 1
ATOM 655 C CA . ILE A 1 86 ? -1.522 6.979 -4.161 1.00 97.06 86 ILE A CA 1
ATOM 656 C C . ILE A 1 86 ? -1.490 5.574 -4.762 1.00 97.06 86 ILE A C 1
ATOM 658 O O . ILE A 1 86 ? -0.608 4.790 -4.419 1.00 97.06 86 ILE A O 1
ATOM 662 N N . GLN A 1 87 ? -2.393 5.253 -5.693 1.00 95.19 87 GLN A N 1
ATOM 663 C CA . GLN A 1 87 ? -2.447 3.928 -6.315 1.00 95.19 87 GLN A CA 1
ATOM 664 C C . GLN A 1 87 ? -1.148 3.594 -7.065 1.00 95.19 87 GLN A C 1
ATOM 666 O O . GLN A 1 87 ? -0.565 2.528 -6.860 1.00 95.19 87 GLN A O 1
ATOM 671 N N . LYS A 1 88 ? -0.645 4.518 -7.897 1.00 93.81 88 LYS A N 1
ATOM 672 C CA . LYS A 1 88 ? 0.641 4.357 -8.603 1.00 93.81 88 LYS A CA 1
ATOM 673 C C . LYS A 1 88 ? 1.804 4.197 -7.622 1.00 93.81 88 LYS A C 1
ATOM 675 O O . LYS A 1 88 ? 2.672 3.348 -7.821 1.00 93.81 88 LYS A O 1
ATOM 680 N N . SER A 1 89 ? 1.804 4.989 -6.551 1.00 94.56 89 SER A N 1
ATOM 681 C CA . SER A 1 89 ? 2.840 4.960 -5.516 1.00 94.56 89 SER A CA 1
ATOM 682 C C . SER A 1 89 ? 2.813 3.669 -4.704 1.00 94.56 89 SER A C 1
ATOM 684 O O . SER A 1 89 ? 3.867 3.128 -4.390 1.00 94.56 89 SER A O 1
ATOM 686 N N . ALA A 1 90 ? 1.632 3.126 -4.419 1.00 94.19 90 ALA A N 1
ATOM 687 C CA . ALA A 1 90 ? 1.471 1.815 -3.810 1.00 94.19 90 ALA A CA 1
ATOM 688 C C . ALA A 1 90 ? 2.066 0.718 -4.692 1.00 94.19 90 ALA A C 1
ATOM 690 O O . ALA A 1 90 ? 2.905 -0.061 -4.238 1.00 94.19 90 ALA A O 1
ATOM 691 N N . LEU A 1 91 ? 1.691 0.700 -5.974 1.00 91.69 91 LEU A N 1
ATOM 692 C CA . LEU A 1 91 ? 2.191 -0.289 -6.925 1.00 91.69 91 LEU A CA 1
ATOM 693 C C . LEU A 1 91 ? 3.715 -0.224 -7.090 1.00 91.69 91 LEU A C 1
ATOM 695 O O . LEU A 1 91 ? 4.334 -1.276 -7.228 1.00 91.69 91 LEU A O 1
ATOM 699 N N . TYR A 1 92 ? 4.325 0.964 -7.003 1.00 89.94 92 TYR A N 1
ATOM 700 C CA . TYR A 1 92 ? 5.782 1.139 -7.061 1.00 89.94 92 TYR A CA 1
ATOM 701 C C . TYR A 1 92 ? 6.532 0.273 -6.035 1.00 89.94 92 TYR A C 1
ATOM 703 O O . TYR A 1 92 ? 7.562 -0.306 -6.374 1.00 89.94 92 TYR A O 1
ATOM 711 N N . TYR A 1 93 ? 6.011 0.138 -4.810 1.00 90.06 93 TYR A N 1
ATOM 712 C CA . TYR A 1 93 ? 6.672 -0.589 -3.716 1.00 90.06 93 TYR A CA 1
ATOM 713 C C . TYR A 1 93 ? 6.391 -2.102 -3.690 1.00 90.06 93 TYR A C 1
ATOM 715 O O . TYR A 1 93 ? 6.954 -2.823 -2.866 1.00 90.06 93 TYR A O 1
ATOM 723 N N . VAL A 1 94 ? 5.544 -2.625 -4.582 1.00 85.25 94 VAL A N 1
ATOM 724 C CA . VAL A 1 94 ? 5.231 -4.065 -4.630 1.00 85.25 94 VAL A CA 1
ATOM 725 C C . VAL A 1 94 ? 6.508 -4.884 -4.885 1.00 85.25 94 VAL A C 1
ATOM 727 O O . VAL A 1 94 ? 7.329 -4.516 -5.725 1.00 85.25 94 VAL A O 1
ATOM 730 N N . ARG A 1 95 ? 6.660 -6.022 -4.185 1.00 77.62 95 ARG A N 1
ATOM 731 C CA . ARG A 1 95 ? 7.845 -6.918 -4.153 1.00 77.62 95 ARG A CA 1
ATOM 732 C C . ARG A 1 95 ? 9.047 -6.402 -3.360 1.00 77.62 95 ARG A C 1
ATOM 734 O O . ARG A 1 95 ? 10.096 -7.042 -3.378 1.00 77.62 95 ARG A O 1
ATOM 741 N N . GLN A 1 96 ? 8.929 -5.270 -2.674 1.00 75.19 96 GLN A N 1
ATOM 742 C CA . GLN A 1 96 ? 9.979 -4.820 -1.765 1.00 75.19 96 GLN A CA 1
ATOM 743 C C . GLN A 1 96 ? 10.089 -5.763 -0.558 1.00 75.19 96 GLN A C 1
ATOM 745 O O . GLN A 1 96 ? 9.082 -6.262 -0.049 1.00 75.19 96 GLN A O 1
ATOM 750 N N . SER A 1 97 ? 11.315 -6.037 -0.107 1.00 66.94 97 SER A N 1
ATOM 751 C CA . SER A 1 97 ? 11.550 -6.926 1.036 1.00 66.94 97 SER A CA 1
ATOM 752 C C . SER A 1 97 ? 11.070 -6.292 2.346 1.00 66.94 97 SER A C 1
ATOM 754 O O . SER A 1 97 ? 11.033 -5.072 2.494 1.00 66.94 97 SER A O 1
ATOM 756 N N . TYR A 1 98 ? 10.721 -7.113 3.338 1.00 58.22 98 TYR A N 1
ATOM 757 C CA . TYR A 1 98 ? 10.390 -6.608 4.674 1.00 58.22 98 TYR A CA 1
ATOM 758 C C . TYR A 1 98 ? 11.632 -6.128 5.428 1.00 58.22 98 TYR A C 1
ATOM 760 O O . TYR A 1 98 ? 12.691 -6.758 5.340 1.00 58.22 98 TYR A O 1
ATOM 768 N N . ASN A 1 99 ? 11.501 -5.074 6.240 1.00 57.59 99 ASN A N 1
ATOM 769 C CA . ASN A 1 99 ? 12.623 -4.581 7.039 1.00 57.59 99 ASN A CA 1
ATOM 770 C C . ASN A 1 99 ? 12.862 -5.483 8.256 1.00 57.59 99 ASN A C 1
ATOM 772 O O . ASN A 1 99 ? 12.251 -5.316 9.307 1.00 57.59 99 ASN A O 1
ATOM 776 N N . LYS A 1 100 ? 13.748 -6.476 8.116 1.00 53.44 100 LYS A N 1
ATOM 777 C CA . LYS A 1 100 ? 14.130 -7.390 9.210 1.00 53.44 100 LYS A CA 1
ATOM 778 C C . LYS A 1 100 ? 15.274 -6.853 10.080 1.00 53.44 100 LYS A C 1
ATOM 780 O O . LYS A 1 100 ? 15.580 -7.465 11.101 1.00 53.44 100 LYS A O 1
ATOM 785 N N . LYS A 1 101 ? 15.927 -5.748 9.697 1.00 43.19 101 LYS A N 1
ATOM 786 C CA . LYS A 1 101 ? 17.118 -5.222 10.377 1.00 43.19 101 LYS A CA 1
ATOM 787 C C . LYS A 1 101 ? 16.856 -3.812 10.910 1.00 43.19 101 LYS A C 1
ATOM 789 O O . LYS A 1 101 ? 17.061 -2.836 10.208 1.00 43.19 101 LYS A O 1
ATOM 794 N N . ILE A 1 102 ? 16.520 -3.755 12.201 1.00 43.28 102 ILE A N 1
ATOM 795 C CA . ILE A 1 102 ? 16.682 -2.586 13.084 1.00 43.28 102 ILE A CA 1
ATOM 796 C C . ILE A 1 102 ? 15.729 -1.417 12.747 1.00 43.28 102 ILE A C 1
ATOM 798 O O . ILE A 1 102 ? 15.906 -0.680 11.779 1.00 43.28 102 ILE A O 1
ATOM 802 N N . MET A 1 103 ? 14.716 -1.218 13.605 1.00 45.44 103 MET A N 1
ATOM 803 C CA . MET A 1 103 ? 13.962 0.043 13.686 1.00 45.44 103 MET A CA 1
ATOM 804 C C . MET A 1 103 ? 14.956 1.215 13.709 1.00 45.44 103 MET A C 1
ATOM 806 O O . MET A 1 103 ? 15.901 1.156 14.486 1.00 45.44 103 MET A O 1
ATOM 810 N N . MET A 1 104 ? 14.704 2.275 12.928 1.00 44.41 104 MET A N 1
ATOM 811 C CA . MET A 1 104 ? 15.417 3.576 12.894 1.00 44.41 104 MET A CA 1
ATOM 812 C C . MET A 1 104 ? 16.339 3.871 11.695 1.00 44.41 104 MET A C 1
ATOM 814 O O . MET A 1 104 ? 16.818 5.002 11.615 1.00 44.41 104 MET A O 1
ATOM 818 N N . HIS A 1 105 ? 16.531 2.974 10.719 1.00 44.88 105 HIS A N 1
ATOM 819 C CA . HIS A 1 105 ? 17.223 3.339 9.468 1.00 44.88 105 HIS A CA 1
ATOM 820 C C . HIS A 1 105 ? 16.247 3.495 8.292 1.00 44.88 105 HIS A C 1
ATOM 822 O O . HIS A 1 105 ? 15.529 2.559 7.944 1.00 44.88 105 HIS A O 1
ATOM 828 N N . ASN A 1 106 ? 16.238 4.675 7.654 1.00 50.88 106 ASN A N 1
ATOM 829 C CA . ASN A 1 106 ? 15.581 4.879 6.359 1.00 50.88 106 ASN A CA 1
ATOM 830 C C . ASN A 1 106 ? 16.286 3.987 5.331 1.00 50.88 106 ASN A C 1
ATOM 832 O O . ASN A 1 106 ? 17.393 4.311 4.906 1.00 50.88 106 ASN A O 1
ATOM 836 N N . SER A 1 107 ? 15.671 2.872 4.945 1.00 53.81 107 SER A N 1
ATOM 837 C CA . SER A 1 107 ? 16.181 2.048 3.849 1.00 53.81 107 SER A CA 1
ATOM 838 C C . SER A 1 107 ? 15.288 2.203 2.621 1.00 53.81 107 SER A C 1
ATOM 840 O O . SER A 1 107 ? 14.057 2.234 2.725 1.00 53.81 107 SER A O 1
ATOM 842 N N . SER A 1 108 ? 15.904 2.308 1.448 1.00 55.94 108 SER A N 1
ATOM 843 C CA . SER A 1 108 ? 15.222 2.261 0.152 1.00 55.94 108 SER A CA 1
ATOM 844 C C . SER A 1 108 ? 14.770 0.846 -0.221 1.00 55.94 108 SER A C 1
ATOM 846 O O . SER A 1 108 ? 13.979 0.697 -1.145 1.00 55.94 108 SER A O 1
ATOM 848 N N . GLU A 1 109 ? 15.229 -0.186 0.493 1.00 51.66 109 GLU A N 1
ATOM 849 C CA . GLU A 1 109 ? 15.045 -1.600 0.128 1.00 51.66 109 GLU A CA 1
ATOM 850 C C . GLU A 1 109 ? 14.046 -2.344 1.013 1.00 51.66 109 GLU A C 1
ATOM 852 O O . GLU A 1 109 ? 13.639 -3.459 0.684 1.00 51.66 109 GLU A O 1
ATOM 857 N N . THR A 1 110 ? 13.636 -1.738 2.129 1.00 55.84 110 THR A N 1
ATOM 858 C CA . THR A 1 110 ? 12.704 -2.358 3.061 1.00 55.84 110 THR A CA 1
ATOM 859 C C . THR A 1 110 ? 11.765 -1.352 3.729 1.00 55.84 110 THR A C 1
ATOM 861 O O . THR A 1 110 ? 12.099 -0.172 3.868 1.00 55.84 110 THR A O 1
ATOM 864 N N . ALA A 1 111 ? 10.575 -1.799 4.139 1.00 59.16 111 ALA A N 1
ATOM 865 C CA . ALA A 1 111 ? 9.637 -0.989 4.918 1.00 59.16 111 ALA A CA 1
ATOM 866 C C . ALA A 1 111 ? 8.855 -1.845 5.927 1.00 59.16 111 ALA A C 1
ATOM 868 O O . ALA A 1 111 ? 8.507 -2.993 5.638 1.00 59.16 111 ALA A O 1
ATOM 869 N N . PHE A 1 112 ? 8.567 -1.275 7.100 1.00 82.19 112 PHE A N 1
ATOM 870 C CA . PHE A 1 112 ? 7.510 -1.767 7.994 1.00 82.19 112 PHE A CA 1
ATOM 871 C C . PHE A 1 112 ? 6.126 -1.349 7.473 1.00 82.19 112 PHE A C 1
ATOM 873 O O . PHE A 1 112 ? 6.025 -0.508 6.583 1.00 82.19 112 PHE A O 1
ATOM 880 N N . CYS A 1 113 ? 5.044 -1.899 8.028 1.00 89.69 113 CYS A N 1
ATOM 881 C CA . CYS A 1 113 ? 3.686 -1.648 7.536 1.00 89.69 113 CYS A CA 1
ATOM 882 C C . CYS A 1 113 ? 3.292 -0.161 7.538 1.00 89.69 113 CYS A C 1
ATOM 884 O O . CYS A 1 113 ? 2.879 0.372 6.511 1.00 89.69 113 CYS A O 1
ATOM 886 N N . SER A 1 114 ? 3.510 0.545 8.645 1.00 91.69 114 SER A N 1
ATOM 887 C CA . SER A 1 114 ? 3.217 1.977 8.777 1.00 91.69 114 SER A CA 1
ATOM 888 C C . SER A 1 114 ? 4.182 2.869 8.001 1.00 91.69 114 SER A C 1
ATOM 890 O O . SER A 1 114 ? 3.777 3.895 7.454 1.00 91.69 114 SER A O 1
ATOM 892 N N . GLU A 1 115 ? 5.445 2.454 7.898 1.00 91.75 115 GLU A N 1
ATOM 893 C CA . GLU A 1 115 ? 6.441 3.125 7.066 1.00 91.75 115 GLU A CA 1
ATOM 894 C C . GLU A 1 115 ? 6.079 3.026 5.580 1.00 91.75 115 GLU A C 1
ATOM 896 O O . GLU A 1 115 ? 6.224 4.012 4.862 1.00 91.75 115 GLU A O 1
ATOM 901 N N . LEU A 1 116 ? 5.586 1.871 5.116 1.00 94.25 116 LEU A N 1
ATOM 902 C CA . LEU A 1 116 ? 5.109 1.686 3.746 1.00 94.25 116 LEU A CA 1
ATOM 903 C C . LEU A 1 116 ? 3.973 2.661 3.437 1.00 94.25 116 LEU A C 1
ATOM 905 O O . LEU A 1 116 ? 4.061 3.380 2.445 1.00 94.25 116 LEU A O 1
ATOM 909 N N . VAL A 1 117 ? 2.944 2.728 4.288 1.00 96.12 117 VAL A N 1
ATOM 910 C CA . VAL A 1 117 ? 1.836 3.678 4.099 1.00 96.12 117 VAL A CA 1
ATOM 911 C C . VAL A 1 117 ? 2.379 5.105 4.002 1.00 96.12 117 VAL A C 1
ATOM 913 O O . VAL A 1 117 ? 2.103 5.808 3.033 1.00 96.12 117 VAL A O 1
ATOM 916 N N . ALA A 1 118 ? 3.251 5.509 4.926 1.00 94.38 118 ALA A N 1
ATOM 917 C CA . ALA A 1 118 ? 3.872 6.829 4.885 1.00 94.38 118 ALA A CA 1
ATOM 918 C C . ALA A 1 118 ? 4.714 7.083 3.622 1.00 94.38 118 ALA A C 1
ATOM 920 O O . ALA A 1 118 ? 4.691 8.185 3.082 1.00 94.38 118 ALA A O 1
ATOM 921 N N . LYS A 1 119 ? 5.463 6.086 3.137 1.00 92.94 119 LYS A N 1
ATOM 922 C CA . LYS A 1 119 ? 6.242 6.170 1.891 1.00 92.94 119 LYS A CA 1
ATOM 923 C C . LYS A 1 119 ? 5.336 6.342 0.672 1.00 92.94 119 LYS A C 1
ATOM 925 O O . LYS A 1 119 ? 5.651 7.153 -0.193 1.00 92.94 119 LYS A O 1
ATOM 930 N N . ILE A 1 120 ? 4.214 5.622 0.617 1.00 95.56 120 ILE A N 1
ATOM 931 C CA . ILE A 1 120 ? 3.232 5.722 -0.472 1.00 95.56 120 ILE A CA 1
ATOM 932 C C . ILE A 1 120 ? 2.645 7.129 -0.533 1.00 95.56 120 ILE A C 1
ATOM 934 O O . ILE A 1 120 ? 2.655 7.745 -1.595 1.00 95.56 120 ILE A O 1
ATOM 938 N N . TYR A 1 121 ? 2.187 7.650 0.602 1.00 96.06 121 TYR A N 1
ATOM 939 C CA . TYR A 1 121 ? 1.634 8.998 0.683 1.00 96.06 121 TYR A CA 1
ATOM 940 C C . TYR A 1 121 ? 2.667 10.078 0.351 1.00 96.06 121 TYR A C 1
ATOM 942 O O . TYR A 1 121 ? 2.392 10.954 -0.463 1.00 96.06 121 TYR A O 1
ATOM 950 N N . ASN A 1 122 ? 3.886 9.968 0.888 1.00 93.69 122 ASN A N 1
ATOM 951 C CA . ASN A 1 122 ? 4.961 10.909 0.575 1.00 93.69 122 ASN A CA 1
ATOM 952 C C . ASN A 1 122 ? 5.347 10.876 -0.912 1.00 93.69 122 ASN A C 1
ATOM 954 O O . ASN A 1 122 ? 5.582 11.929 -1.496 1.00 93.69 122 ASN A O 1
ATOM 958 N N . ARG A 1 123 ? 5.382 9.693 -1.544 1.00 92.50 123 ARG A N 1
ATOM 959 C CA . ARG A 1 123 ? 5.623 9.559 -2.992 1.00 92.50 123 ARG A CA 1
ATOM 960 C C . ARG A 1 123 ? 4.479 10.142 -3.827 1.00 92.50 123 ARG A C 1
ATOM 962 O O . ARG A 1 123 ? 4.729 10.626 -4.923 1.00 92.50 123 ARG A O 1
ATOM 969 N N . ALA A 1 124 ? 3.257 10.116 -3.304 1.00 94.50 124 ALA A N 1
ATOM 970 C CA . ALA A 1 124 ? 2.098 10.778 -3.891 1.00 94.50 124 ALA A CA 1
ATOM 971 C C . ALA A 1 124 ? 2.026 12.285 -3.567 1.00 94.50 124 ALA A C 1
ATOM 973 O O . ALA A 1 124 ? 1.020 12.908 -3.891 1.00 94.50 124 ALA A O 1
ATOM 974 N N . GLU A 1 125 ? 3.061 12.850 -2.930 1.00 94.69 125 GLU A N 1
ATOM 975 C CA . GLU A 1 125 ? 3.150 14.260 -2.519 1.00 94.69 125 GLU A CA 1
ATOM 976 C C . GLU A 1 125 ? 2.052 14.690 -1.533 1.00 94.69 125 GLU A C 1
ATOM 978 O O . GLU A 1 125 ? 1.669 15.856 -1.452 1.00 94.69 125 GLU A O 1
ATOM 983 N N . ILE A 1 126 ? 1.556 13.741 -0.735 1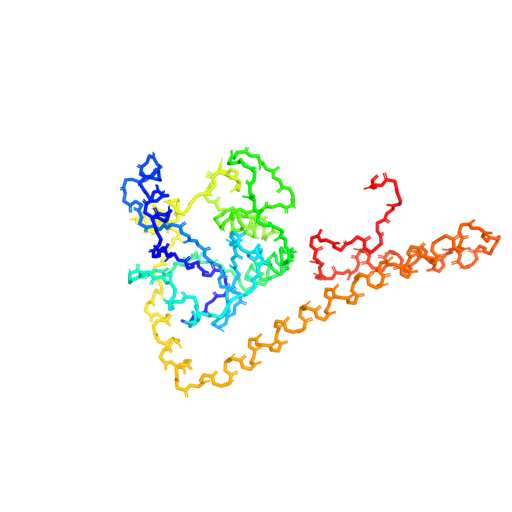.00 93.69 126 ILE A N 1
ATOM 984 C CA . ILE A 1 126 ? 0.535 13.974 0.286 1.00 93.69 126 ILE A CA 1
ATOM 985 C C . ILE A 1 126 ? 1.197 13.794 1.655 1.00 93.69 126 ILE A C 1
ATOM 987 O O . ILE A 1 126 ? 1.449 12.661 2.072 1.00 93.69 126 ILE A O 1
ATOM 991 N N . PRO A 1 127 ? 1.514 14.883 2.373 1.00 87.06 127 PRO A N 1
ATOM 992 C CA . PRO A 1 127 ? 2.211 14.786 3.646 1.00 87.06 127 PRO A CA 1
ATOM 993 C C . PRO A 1 127 ? 1.322 14.128 4.707 1.00 87.06 127 PRO A C 1
ATOM 995 O O . PRO A 1 127 ? 0.230 14.610 5.008 1.00 87.06 127 PRO A O 1
ATOM 998 N N . LEU A 1 128 ? 1.820 13.051 5.317 1.00 88.19 128 LEU A N 1
ATOM 999 C CA . LEU A 1 128 ? 1.225 12.456 6.514 1.00 88.19 128 LEU A CA 1
ATOM 1000 C C . LEU A 1 128 ? 1.974 12.888 7.774 1.00 88.19 128 LEU A C 1
ATOM 1002 O O . LEU A 1 128 ? 3.203 12.876 7.802 1.00 88.19 128 LEU A O 1
ATOM 1006 N N . PHE A 1 129 ? 1.223 13.206 8.834 1.00 87.44 129 PHE A N 1
ATOM 1007 C CA . PHE A 1 129 ? 1.738 13.496 10.180 1.00 87.44 129 PHE A CA 1
ATOM 1008 C C . PHE A 1 129 ? 2.913 14.492 10.177 1.00 87.44 129 PHE A C 1
ATOM 1010 O O . PHE A 1 129 ? 4.029 14.151 10.580 1.00 87.44 129 PHE A O 1
ATOM 1017 N N . SER A 1 130 ? 2.644 15.710 9.688 1.00 75.88 130 SER A N 1
ATOM 1018 C CA . SER A 1 130 ? 3.582 16.827 9.497 1.00 75.88 130 SER A CA 1
ATOM 1019 C C . SER A 1 130 ? 4.814 16.796 10.411 1.00 75.88 130 SER A C 1
ATOM 1021 O O . SER A 1 130 ? 4.707 16.828 11.635 1.00 75.88 130 SER A O 1
ATOM 1023 N N . GLY A 1 131 ? 6.004 16.763 9.801 1.00 76.06 131 GLY A N 1
ATOM 1024 C CA . GLY A 1 131 ? 7.289 16.820 10.508 1.00 76.06 131 GLY A CA 1
ATOM 1025 C C . GLY A 1 131 ? 7.879 15.468 10.931 1.00 76.06 131 GLY A C 1
ATOM 1026 O O . GLY A 1 131 ? 8.983 15.442 11.478 1.00 76.06 131 GLY A O 1
ATOM 1027 N N . LYS A 1 132 ? 7.208 14.338 10.664 1.00 84.62 132 LYS A N 1
ATOM 1028 C CA . LYS A 1 132 ? 7.759 12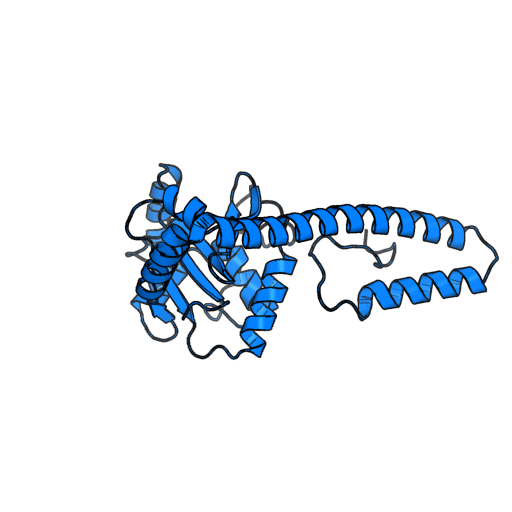.991 10.905 1.00 84.62 132 LYS A CA 1
ATOM 1029 C C . LYS A 1 132 ? 8.293 12.363 9.616 1.00 84.62 132 LYS A C 1
ATOM 1031 O O . LYS A 1 132 ? 7.651 12.395 8.574 1.00 84.62 132 LYS A O 1
ATOM 1036 N N . SER A 1 133 ? 9.470 11.740 9.695 1.00 87.00 133 SER A N 1
ATOM 1037 C CA . SER A 1 133 ? 9.978 10.893 8.608 1.00 87.00 133 SER A CA 1
ATOM 1038 C C . SER A 1 133 ? 9.174 9.592 8.525 1.00 87.00 133 SER A C 1
ATOM 1040 O O . SER A 1 133 ? 8.756 9.071 9.559 1.00 87.00 133 SER A O 1
ATOM 1042 N N . SER A 1 134 ? 9.024 9.011 7.327 1.00 86.44 134 SER A N 1
ATOM 1043 C CA . SER A 1 134 ? 8.266 7.760 7.125 1.00 86.44 134 SER A CA 1
ATOM 1044 C C . SER A 1 134 ? 8.703 6.624 8.057 1.00 86.44 134 SER A C 1
ATOM 1046 O O . SER A 1 134 ? 7.862 5.918 8.599 1.00 86.44 134 SER A O 1
ATOM 1048 N N . SER A 1 135 ? 10.006 6.490 8.321 1.00 84.75 135 SER A N 1
ATOM 1049 C CA . SER A 1 135 ? 10.577 5.487 9.241 1.00 84.75 135 SER A CA 1
ATOM 1050 C C . SER A 1 135 ? 10.196 5.654 10.712 1.00 84.75 135 SER A C 1
ATOM 1052 O O . SER A 1 135 ? 10.395 4.734 11.502 1.00 84.75 135 SER A O 1
ATOM 1054 N N . LYS A 1 136 ? 9.688 6.827 11.104 1.00 88.00 136 LYS A N 1
ATOM 1055 C CA . LYS A 1 136 ? 9.243 7.125 12.473 1.00 88.00 136 LYS A CA 1
ATOM 1056 C C . LYS A 1 136 ? 7.727 7.018 12.625 1.00 88.00 136 LYS A C 1
ATOM 1058 O O . LYS A 1 136 ? 7.214 7.257 13.716 1.00 88.00 136 LYS A O 1
ATOM 1063 N N . ILE A 1 137 ? 7.013 6.683 11.552 1.00 91.88 137 ILE A N 1
ATOM 1064 C CA . ILE A 1 137 ? 5.568 6.489 11.583 1.00 91.88 137 ILE A CA 1
ATOM 1065 C C . ILE A 1 137 ? 5.290 5.043 11.994 1.00 91.88 137 ILE A C 1
ATOM 1067 O O . ILE A 1 137 ? 5.791 4.091 11.401 1.00 91.88 137 ILE A O 1
ATOM 1071 N N . ALA A 1 138 ? 4.479 4.905 13.035 1.00 93.44 138 ALA A N 1
ATOM 1072 C CA . ALA A 1 138 ? 4.048 3.658 13.672 1.00 93.44 138 ALA A CA 1
ATOM 1073 C C . ALA A 1 138 ? 2.511 3.575 13.642 1.00 93.44 138 ALA A C 1
ATOM 1075 O O . ALA A 1 138 ? 1.892 4.642 13.594 1.00 93.44 138 ALA A O 1
ATOM 1076 N N . PRO A 1 139 ? 1.893 2.379 13.717 1.00 95.25 139 PRO A N 1
ATOM 1077 C CA . PRO A 1 139 ? 0.433 2.225 13.790 1.00 95.25 139 PRO A CA 1
ATOM 1078 C C . PRO A 1 139 ? -0.251 3.156 14.808 1.00 95.25 139 PRO A C 1
ATOM 1080 O O . PRO A 1 139 ? -1.260 3.774 14.489 1.00 95.25 139 P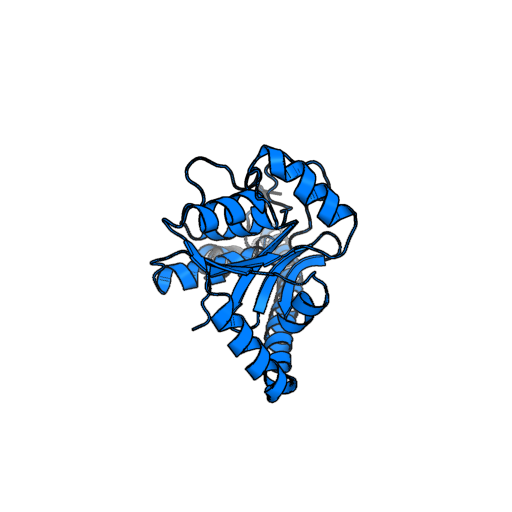RO A O 1
ATOM 1083 N N . ALA A 1 140 ? 0.368 3.369 15.971 1.00 95.25 140 ALA A N 1
ATOM 1084 C CA . ALA A 1 140 ? -0.083 4.299 17.010 1.00 95.25 140 ALA A CA 1
ATOM 1085 C C . ALA A 1 140 ? -0.368 5.730 16.534 1.00 95.25 140 ALA A C 1
ATOM 1087 O O . ALA A 1 140 ? -1.231 6.399 17.089 1.00 95.25 140 ALA A O 1
ATOM 1088 N N . HIS A 1 141 ? 0.358 6.214 15.523 1.00 95.31 141 HIS A N 1
ATOM 1089 C CA . HIS A 1 141 ? 0.129 7.553 14.977 1.00 95.31 141 HIS A CA 1
ATOM 1090 C C . HIS A 1 141 ? -1.184 7.626 14.194 1.00 95.31 141 HIS A C 1
ATOM 1092 O O . HIS A 1 141 ? -1.819 8.673 14.176 1.00 95.31 141 HIS A O 1
ATOM 1098 N N . PHE A 1 142 ? -1.599 6.525 13.564 1.00 96.25 142 PHE A N 1
ATOM 1099 C CA . PHE A 1 142 ? -2.901 6.444 12.910 1.00 96.25 142 PHE A CA 1
ATOM 1100 C C . PHE A 1 142 ? -4.024 6.337 13.944 1.00 96.25 142 PHE A C 1
ATOM 1102 O O . PHE A 1 142 ? -5.002 7.067 13.813 1.00 96.25 142 PHE A O 1
ATOM 1109 N N . ASP A 1 143 ? -3.845 5.524 14.997 1.00 96.44 143 ASP A N 1
ATOM 1110 C CA . ASP A 1 143 ? -4.784 5.454 16.133 1.00 96.44 143 ASP A CA 1
ATOM 1111 C C . ASP A 1 143 ? -4.988 6.845 16.764 1.00 96.44 143 ASP A C 1
ATOM 1113 O O . ASP A 1 143 ? -6.113 7.301 16.950 1.00 96.44 143 ASP A O 1
ATOM 1117 N N . GLU A 1 144 ? -3.894 7.565 17.032 1.00 95.25 144 GLU A N 1
ATOM 1118 C CA . GLU A 1 144 ? -3.946 8.927 17.566 1.00 95.25 144 GLU A CA 1
ATOM 1119 C C . GLU A 1 144 ? -4.669 9.893 16.619 1.00 95.25 144 GLU A C 1
ATOM 1121 O O . GLU A 1 144 ? -5.432 10.752 17.062 1.00 95.25 144 GLU A O 1
ATOM 1126 N N . ALA A 1 145 ? -4.418 9.781 15.315 1.00 93.62 145 ALA A N 1
ATOM 1127 C CA . ALA A 1 145 ? -4.957 10.713 14.337 1.00 93.62 145 ALA A CA 1
ATOM 1128 C C . ALA A 1 145 ? -6.465 10.567 14.131 1.00 93.62 145 ALA A C 1
ATOM 1130 O O . ALA A 1 145 ? -7.143 11.583 13.963 1.00 93.62 145 ALA A O 1
ATOM 1131 N N . ILE A 1 146 ? -6.994 9.341 14.178 1.00 95.50 146 ILE A N 1
ATOM 1132 C CA . ILE A 1 146 ? -8.442 9.135 14.141 1.00 95.50 146 ILE A CA 1
ATOM 1133 C C . ILE A 1 146 ? -9.104 9.584 15.446 1.00 95.50 146 ILE A C 1
ATOM 1135 O O . ILE A 1 146 ? -10.120 10.272 15.396 1.00 95.50 146 ILE A O 1
ATOM 1139 N N . ASP A 1 147 ? -8.493 9.307 16.600 1.00 94.25 147 ASP A N 1
ATOM 1140 C CA . ASP A 1 147 ? -9.067 9.672 17.901 1.00 94.25 147 ASP A CA 1
ATOM 1141 C C . ASP A 1 147 ? -9.066 11.200 18.129 1.00 94.25 147 ASP A C 1
ATOM 1143 O O . ASP A 1 147 ? -9.915 11.727 18.849 1.00 94.25 147 ASP A O 1
ATOM 1147 N N . ARG A 1 148 ? -8.150 11.939 17.482 1.00 90.19 148 ARG A N 1
ATOM 1148 C CA . ARG A 1 148 ? -8.149 13.416 17.455 1.00 90.19 148 ARG A CA 1
ATOM 1149 C C . ARG A 1 148 ? -9.134 14.016 16.439 1.00 90.19 148 ARG A C 1
ATOM 1151 O O . ARG A 1 148 ? -9.501 15.177 16.580 1.00 90.19 148 ARG A O 1
ATOM 1158 N N . GLY A 1 149 ? -9.568 13.257 15.430 1.00 76.69 149 GLY A N 1
ATOM 1159 C CA . GLY A 1 149 ? -10.724 13.567 14.572 1.00 76.69 149 GLY A CA 1
ATOM 1160 C C . GLY A 1 149 ? -10.598 14.711 13.549 1.00 76.69 149 GLY A C 1
ATOM 1161 O O . GLY A 1 149 ? -11.550 14.965 12.806 1.00 76.69 149 GLY A O 1
ATOM 1162 N N . GLU A 1 150 ? -9.461 15.407 13.455 1.00 78.62 150 GLU A N 1
ATOM 1163 C CA . GLU A 1 150 ? -9.352 16.610 12.608 1.00 78.62 150 GLU A CA 1
ATOM 1164 C C . GLU A 1 150 ? -9.338 16.278 11.103 1.00 78.62 150 GLU A C 1
ATOM 1166 O O . GLU A 1 150 ? -10.198 16.737 10.347 1.00 78.62 150 GLU A O 1
ATOM 1171 N N . GLN A 1 151 ? -8.407 15.431 10.657 1.00 91.88 151 GLN A N 1
ATOM 1172 C CA . GLN A 1 151 ? -8.187 15.145 9.226 1.00 91.88 151 GLN A CA 1
ATOM 1173 C C . GLN A 1 151 ? -8.636 13.750 8.786 1.00 91.88 151 GLN A C 1
ATOM 1175 O O . GLN A 1 151 ? -8.745 13.490 7.588 1.00 91.88 151 GLN A O 1
ATOM 1180 N N . TRP A 1 152 ? -8.910 12.870 9.745 1.00 95.50 152 TRP A N 1
ATOM 1181 C CA . TRP A 1 152 ? -9.282 11.483 9.498 1.00 95.50 152 TRP A CA 1
ATOM 1182 C C . TRP A 1 152 ? -10.733 11.237 9.896 1.00 95.50 152 TRP A C 1
ATOM 1184 O O . TRP A 1 152 ? -11.270 11.903 10.782 1.00 95.50 152 TRP A O 1
ATOM 1194 N N . GLU A 1 153 ? -11.379 10.307 9.209 1.00 96.31 153 GLU A N 1
ATOM 1195 C CA . GLU A 1 153 ? -12.723 9.825 9.526 1.00 96.31 153 GLU A CA 1
ATOM 1196 C C . GLU A 1 153 ? -12.759 8.299 9.559 1.00 96.31 153 GLU A C 1
ATOM 1198 O O . GLU A 1 153 ? -11.981 7.640 8.870 1.00 96.31 153 GLU A O 1
ATOM 1203 N N . ASP A 1 154 ? -13.651 7.750 10.380 1.00 97.06 154 ASP A N 1
ATOM 1204 C CA . ASP A 1 154 ? -13.881 6.312 10.486 1.00 97.06 154 ASP A CA 1
ATOM 1205 C C . ASP A 1 154 ? -14.905 5.886 9.431 1.00 97.06 154 ASP A C 1
ATOM 1207 O O . ASP A 1 154 ? -16.051 6.339 9.430 1.00 97.06 154 ASP A O 1
ATOM 1211 N N . VAL A 1 155 ? -14.480 4.997 8.537 1.00 97.44 155 VAL A N 1
ATOM 1212 C CA . VAL A 1 155 ? -15.293 4.464 7.437 1.00 97.44 155 VAL A CA 1
ATOM 1213 C C . VAL A 1 155 ? -15.491 2.954 7.555 1.00 97.44 155 VAL A C 1
ATOM 1215 O O . VAL A 1 155 ? -15.915 2.309 6.602 1.00 97.44 155 VAL A O 1
ATOM 1218 N N . THR A 1 156 ? -15.224 2.370 8.727 1.00 97.44 156 THR A N 1
ATOM 1219 C CA . THR A 1 156 ? -15.276 0.918 8.984 1.00 97.44 156 THR A CA 1
ATOM 1220 C C . THR A 1 156 ? -16.614 0.294 8.582 1.00 97.44 156 THR A C 1
ATOM 1222 O O . THR A 1 156 ? -16.646 -0.806 8.033 1.00 97.44 156 THR A O 1
ATOM 1225 N N . HIS A 1 157 ? -17.723 1.010 8.787 1.00 97.25 157 HIS A N 1
ATOM 1226 C CA . HIS A 1 157 ? -19.060 0.550 8.401 1.00 97.25 157 HIS A CA 1
ATOM 1227 C C . HIS A 1 157 ? -19.175 0.251 6.895 1.00 97.25 157 HIS A C 1
ATOM 1229 O O . HIS A 1 157 ? -19.730 -0.781 6.526 1.00 97.25 157 HIS A O 1
ATOM 1235 N N . GLU A 1 158 ? -18.571 1.077 6.032 1.00 97.69 158 GLU A N 1
ATOM 1236 C CA . GLU A 1 158 ? -18.567 0.860 4.579 1.00 97.69 158 GLU A CA 1
ATOM 1237 C C . GLU A 1 158 ? -17.857 -0.454 4.212 1.00 97.69 158 GLU A C 1
ATOM 1239 O O . GLU A 1 158 ? -18.232 -1.146 3.267 1.00 97.69 158 GLU A O 1
ATOM 1244 N N . TYR A 1 159 ? -16.832 -0.825 4.982 1.00 97.25 159 TYR A N 1
ATOM 1245 C CA . TYR A 1 159 ? -16.060 -2.045 4.764 1.00 97.25 159 TYR A CA 1
ATOM 1246 C C . TYR A 1 159 ? -16.766 -3.293 5.288 1.00 97.25 159 TYR A C 1
ATOM 1248 O O . TYR A 1 159 ? -16.585 -4.370 4.722 1.00 97.25 159 TYR A O 1
ATOM 1256 N N . HIS A 1 160 ? -17.602 -3.170 6.320 1.00 96.50 160 HIS A N 1
ATOM 1257 C CA . HIS A 1 160 ? -18.508 -4.250 6.709 1.00 96.50 160 HIS A CA 1
ATOM 1258 C C . HIS A 1 160 ? -19.538 -4.540 5.611 1.00 96.50 160 HIS A C 1
ATOM 1260 O O . HIS A 1 160 ? -19.789 -5.707 5.310 1.00 96.50 160 HIS A O 1
ATOM 1266 N N . GLU A 1 161 ? -20.083 -3.502 4.973 1.00 96.75 161 GLU A N 1
ATOM 1267 C CA . GLU A 1 161 ? -20.983 -3.657 3.823 1.00 96.75 161 GLU A CA 1
ATOM 1268 C C . GLU A 1 161 ? -20.267 -4.308 2.633 1.00 96.75 161 GLU A C 1
ATOM 1270 O O . GLU A 1 161 ? -20.782 -5.274 2.068 1.00 96.75 161 GLU A O 1
ATOM 1275 N N . LEU A 1 162 ? -19.049 -3.852 2.308 1.00 96.12 162 LEU A N 1
ATOM 1276 C CA . LEU A 1 162 ? -18.219 -4.473 1.272 1.00 96.12 162 LEU A CA 1
ATOM 1277 C C . LEU A 1 162 ? -17.947 -5.951 1.580 1.00 96.12 162 LEU A C 1
ATOM 1279 O O . LEU A 1 162 ? -18.057 -6.784 0.690 1.00 96.12 162 LEU A O 1
ATOM 1283 N N . LEU A 1 163 ? -17.589 -6.303 2.817 1.00 96.38 163 LEU A N 1
ATOM 1284 C CA . LEU A 1 163 ? -17.331 -7.697 3.193 1.00 96.38 163 LEU A CA 1
ATOM 1285 C C . LEU A 1 163 ? -18.567 -8.580 3.001 1.00 96.38 163 LEU A C 1
ATOM 1287 O O . LEU A 1 163 ? -18.438 -9.686 2.482 1.00 96.38 163 LEU A O 1
ATOM 1291 N N . ALA A 1 164 ? -19.748 -8.084 3.374 1.00 96.69 164 ALA A N 1
ATOM 1292 C CA . ALA A 1 164 ? -21.003 -8.801 3.169 1.00 96.69 164 ALA A CA 1
ATOM 1293 C C . ALA A 1 164 ? -21.337 -8.980 1.677 1.00 96.69 164 ALA A C 1
ATOM 1295 O O . ALA A 1 164 ? -21.937 -9.987 1.296 1.00 96.69 164 ALA A O 1
ATOM 1296 N N . ASP A 1 165 ? -20.962 -8.023 0.825 1.00 96.62 165 ASP A N 1
ATOM 1297 C CA . ASP A 1 165 ? -21.111 -8.158 -0.625 1.00 96.62 165 ASP A CA 1
ATOM 1298 C C . ASP A 1 165 ? -20.083 -9.125 -1.233 1.00 96.62 165 ASP A C 1
ATOM 1300 O O . ASP A 1 165 ? -20.447 -10.013 -2.009 1.00 96.62 165 ASP A O 1
ATOM 1304 N N . ILE A 1 166 ? -18.817 -9.035 -0.810 1.00 96.62 166 ILE A N 1
ATOM 1305 C CA . ILE A 1 166 ? -17.765 -9.972 -1.211 1.00 96.62 166 ILE A CA 1
ATOM 1306 C C . ILE A 1 166 ? -18.152 -11.398 -0.823 1.00 96.62 166 ILE A C 1
ATOM 1308 O O . ILE A 1 166 ? -17.958 -12.299 -1.624 1.00 96.62 166 ILE A O 1
ATOM 1312 N N . GLU A 1 167 ? -18.715 -11.630 0.361 1.00 95.75 167 GLU A N 1
ATOM 1313 C CA . GLU A 1 167 ? -19.138 -12.970 0.785 1.00 95.75 167 GLU A CA 1
ATOM 1314 C C . GLU A 1 167 ? -20.201 -13.566 -0.154 1.00 95.75 167 GLU A C 1
ATOM 1316 O O . GLU A 1 167 ? -20.128 -14.740 -0.518 1.00 95.75 167 GLU A O 1
ATOM 1321 N N . LYS A 1 168 ? -21.150 -12.750 -0.628 1.00 97.38 168 LYS A N 1
ATOM 1322 C CA . LYS A 1 168 ? -22.172 -13.181 -1.598 1.00 97.38 168 LYS A CA 1
ATOM 1323 C C . LYS A 1 168 ? -21.596 -13.427 -2.992 1.00 97.38 168 LYS A C 1
ATOM 1325 O O . LYS A 1 168 ? -22.112 -14.271 -3.722 1.00 97.38 168 LYS A O 1
ATOM 1330 N N . ASN A 1 169 ? -20.541 -12.700 -3.355 1.00 96.38 169 ASN A N 1
ATOM 1331 C CA . ASN A 1 169 ? -19.967 -12.662 -4.699 1.00 96.38 169 ASN A CA 1
ATOM 1332 C C . ASN A 1 169 ? -18.492 -13.116 -4.736 1.00 96.38 169 ASN A C 1
ATOM 1334 O O . ASN A 1 169 ? -17.734 -12.681 -5.609 1.00 96.38 169 ASN A O 1
ATOM 1338 N N . GLU A 1 170 ? -18.064 -13.988 -3.810 1.00 94.50 170 GLU A N 1
ATOM 1339 C CA . GLU A 1 170 ? -16.634 -14.208 -3.510 1.00 94.50 170 GLU A CA 1
ATOM 1340 C C . GLU A 1 170 ? -15.836 -14.610 -4.747 1.00 94.50 170 GLU A C 1
ATOM 1342 O O . GLU A 1 170 ? -14.737 -14.107 -4.980 1.00 94.50 170 GLU A O 1
ATOM 1347 N N . PHE A 1 171 ? -16.412 -15.486 -5.569 1.00 95.81 171 PHE A N 1
ATOM 1348 C CA . PHE A 1 171 ? -15.780 -15.957 -6.792 1.00 95.81 171 PHE A CA 1
ATOM 1349 C C . PHE A 1 171 ? -15.368 -14.803 -7.714 1.00 95.81 171 PHE A C 1
ATOM 1351 O O . PHE A 1 171 ? -14.233 -14.781 -8.188 1.00 95.81 171 PHE A O 1
ATOM 1358 N N . MET A 1 172 ? -16.250 -13.823 -7.929 1.00 95.75 172 MET A N 1
ATOM 1359 C CA . MET A 1 172 ? -15.986 -12.690 -8.820 1.00 95.75 172 MET A CA 1
ATOM 1360 C C . MET A 1 172 ? -14.874 -11.797 -8.264 1.00 95.75 172 MET A C 1
ATOM 1362 O O . MET A 1 172 ? -13.899 -11.515 -8.962 1.00 95.75 172 MET A O 1
ATOM 1366 N N . TYR A 1 173 ? -14.971 -11.412 -6.990 1.00 96.06 173 TYR A N 1
ATOM 1367 C CA . TYR A 1 173 ? -13.960 -10.578 -6.335 1.00 96.06 173 TYR A CA 1
ATOM 1368 C C . TYR A 1 173 ? -12.589 -11.259 -6.289 1.00 96.06 173 TYR A C 1
ATOM 1370 O O . TYR A 1 173 ? -11.573 -10.641 -6.623 1.00 96.06 173 TYR A O 1
ATOM 1378 N N . ARG A 1 174 ? -12.551 -12.551 -5.948 1.00 96.12 174 ARG A N 1
ATOM 1379 C CA . ARG A 1 174 ? -11.311 -13.329 -5.899 1.00 96.12 174 ARG A CA 1
ATOM 1380 C C . ARG A 1 174 ? -10.686 -13.482 -7.282 1.00 96.12 174 ARG A C 1
ATOM 1382 O O . ARG A 1 174 ? -9.477 -13.319 -7.412 1.00 96.12 174 ARG A O 1
ATOM 1389 N N . GLN A 1 175 ? -11.482 -13.714 -8.327 1.00 95.94 175 GLN A N 1
ATOM 1390 C CA . GLN A 1 175 ? -10.968 -13.752 -9.698 1.00 95.94 175 GLN A CA 1
ATOM 1391 C C . GLN A 1 175 ? -10.364 -12.417 -10.143 1.00 95.94 175 GLN A C 1
ATOM 1393 O O . GLN A 1 175 ? -9.301 -12.414 -10.773 1.00 95.94 175 GLN A O 1
ATOM 1398 N N . CYS A 1 176 ? -10.999 -11.293 -9.805 1.00 94.50 176 CYS A N 1
ATOM 1399 C CA . CYS A 1 176 ? -10.456 -9.962 -10.073 1.00 94.50 176 CYS A CA 1
ATOM 1400 C C . CYS A 1 176 ? -9.115 -9.756 -9.355 1.00 94.50 176 CYS A C 1
ATOM 1402 O O . CYS A 1 176 ? -8.120 -9.407 -9.999 1.00 94.50 176 CYS A O 1
ATOM 1404 N N . PHE A 1 177 ? -9.060 -10.045 -8.050 1.00 96.25 177 PHE A N 1
ATOM 1405 C CA . PHE A 1 177 ? -7.831 -9.967 -7.259 1.00 96.25 177 PHE A CA 1
ATOM 1406 C C . PHE A 1 177 ? -6.714 -10.848 -7.838 1.00 96.25 177 PHE A C 1
ATOM 1408 O O . PHE A 1 177 ? -5.613 -10.361 -8.105 1.00 96.25 177 PHE A O 1
ATOM 1415 N N . ASP A 1 178 ? -7.001 -12.124 -8.104 1.00 95.25 178 ASP A N 1
ATOM 1416 C CA . ASP A 1 178 ? -6.030 -13.079 -8.637 1.00 95.25 178 ASP A CA 1
ATOM 1417 C C . ASP A 1 178 ? -5.506 -12.656 -10.010 1.00 95.25 178 ASP A C 1
ATOM 1419 O O . ASP A 1 178 ? -4.323 -12.835 -10.305 1.00 95.25 178 ASP A O 1
ATOM 1423 N N . SER A 1 179 ? -6.365 -12.088 -10.859 1.00 94.62 179 SER A N 1
ATOM 1424 C CA . SER A 1 179 ? -5.982 -11.601 -12.186 1.00 94.62 179 SER A CA 1
ATOM 1425 C C . SER A 1 179 ? -5.031 -10.411 -12.092 1.00 94.62 179 SER A C 1
ATOM 1427 O O . SER A 1 179 ? -3.999 -10.396 -12.769 1.00 94.62 179 SER A O 1
ATOM 1429 N N . ILE A 1 180 ? -5.324 -9.452 -11.207 1.00 92.94 180 ILE A N 1
ATOM 1430 C CA . ILE A 1 180 ? -4.444 -8.309 -10.932 1.00 92.94 180 ILE A CA 1
ATOM 1431 C C . ILE A 1 180 ? -3.101 -8.805 -10.389 1.00 92.94 180 ILE A C 1
ATOM 1433 O O . ILE A 1 180 ? -2.044 -8.446 -10.915 1.00 92.94 180 ILE A O 1
ATOM 1437 N N . ASN A 1 181 ? -3.127 -9.683 -9.385 1.00 91.19 181 ASN A N 1
ATOM 1438 C CA . ASN A 1 181 ? -1.919 -10.193 -8.746 1.00 91.19 181 ASN A CA 1
ATOM 1439 C C . ASN A 1 181 ? -1.043 -10.992 -9.732 1.00 91.19 181 ASN A C 1
ATOM 1441 O O . ASN A 1 181 ? 0.161 -10.751 -9.843 1.00 91.19 181 ASN A O 1
ATOM 1445 N N . LYS A 1 182 ? -1.643 -11.880 -10.538 1.00 90.31 182 LYS A N 1
ATOM 1446 C CA . LYS A 1 182 ? -0.942 -12.605 -11.614 1.00 90.31 182 LYS A CA 1
ATOM 1447 C C . LYS A 1 182 ? -0.373 -11.655 -12.665 1.00 90.31 182 LYS A C 1
ATOM 1449 O O . LYS A 1 182 ? 0.744 -11.878 -13.129 1.00 90.31 182 LYS A O 1
ATOM 1454 N N . GLY A 1 183 ? -1.098 -10.595 -13.023 1.00 89.50 183 GLY A N 1
ATOM 1455 C CA . GLY A 1 183 ? -0.614 -9.550 -13.926 1.00 89.50 183 GLY A CA 1
ATOM 1456 C C . GLY A 1 183 ? 0.655 -8.873 -13.401 1.00 89.50 183 GLY A C 1
ATOM 1457 O O . GLY A 1 183 ? 1.639 -8.752 -14.134 1.00 89.50 183 GLY A O 1
ATOM 1458 N N . LEU A 1 184 ? 0.677 -8.516 -12.113 1.00 86.94 184 LEU A N 1
ATOM 1459 C CA . LEU A 1 184 ? 1.854 -7.936 -11.456 1.00 86.94 184 LEU A CA 1
ATOM 1460 C C . LEU A 1 184 ? 3.032 -8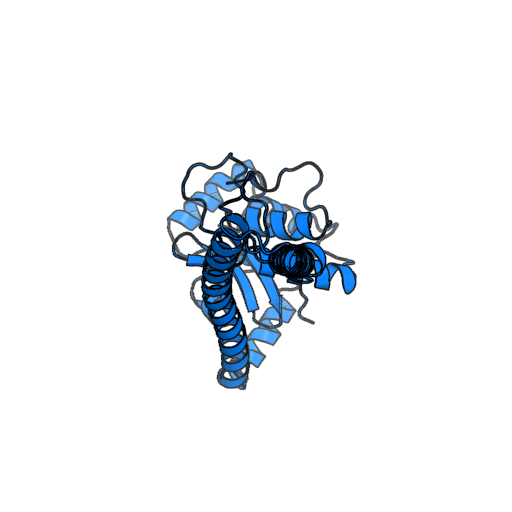.917 -11.403 1.00 86.94 184 LEU A C 1
ATOM 1462 O O . LEU A 1 184 ? 4.164 -8.529 -11.692 1.00 86.94 184 LEU A O 1
ATOM 1466 N N . MET A 1 185 ? 2.782 -10.195 -11.102 1.00 83.88 185 MET A N 1
ATOM 1467 C CA . MET A 1 185 ? 3.823 -11.234 -11.095 1.00 83.88 185 MET A CA 1
ATOM 1468 C C . MET A 1 185 ? 4.383 -11.527 -12.483 1.00 83.88 185 MET A C 1
ATOM 1470 O O . MET A 1 185 ? 5.599 -11.642 -12.651 1.00 83.88 185 MET A O 1
ATOM 1474 N N . LYS A 1 186 ? 3.525 -11.570 -13.504 1.00 85.50 186 LYS A N 1
ATOM 1475 C CA . LYS A 1 186 ? 3.961 -11.675 -14.897 1.00 85.50 186 LYS A CA 1
ATOM 1476 C C . LYS A 1 186 ? 4.842 -10.487 -15.269 1.00 85.50 186 LYS A C 1
ATOM 1478 O O . LYS A 1 186 ? 5.923 -10.691 -15.816 1.00 85.50 186 LYS A O 1
ATOM 1483 N N . ARG A 1 187 ? 4.420 -9.266 -14.924 1.00 83.44 187 ARG A N 1
ATOM 1484 C CA . ARG A 1 187 ? 5.194 -8.051 -15.193 1.00 83.44 187 ARG A CA 1
ATOM 1485 C C . ARG A 1 187 ? 6.567 -8.098 -14.520 1.00 83.44 187 ARG A C 1
ATOM 1487 O O . ARG A 1 187 ? 7.571 -7.834 -15.178 1.00 83.44 187 ARG A O 1
ATOM 1494 N N . ALA A 1 188 ? 6.615 -8.494 -13.251 1.00 78.81 188 ALA A N 1
ATOM 1495 C CA . ALA A 1 188 ? 7.851 -8.676 -12.497 1.00 7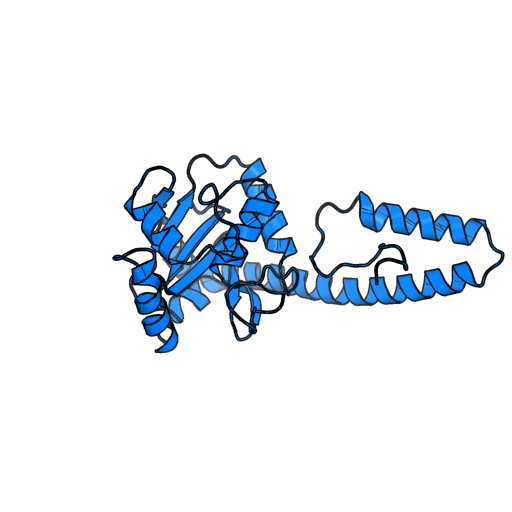8.81 188 ALA A CA 1
ATOM 1496 C C . ALA A 1 188 ? 8.832 -9.622 -13.205 1.00 78.81 188 ALA A C 1
ATOM 1498 O O . ALA A 1 188 ? 10.005 -9.295 -13.385 1.00 78.81 188 ALA A O 1
ATOM 1499 N N . PHE A 1 189 ? 8.340 -10.780 -13.652 1.00 78.75 189 PHE A N 1
ATOM 1500 C CA . PHE A 1 189 ? 9.140 -11.748 -14.394 1.00 78.75 189 PHE A CA 1
ATOM 1501 C C . PHE A 1 189 ? 9.645 -11.174 -15.725 1.00 78.75 189 PHE A C 1
ATOM 1503 O O . PHE A 1 189 ? 10.841 -11.231 -16.012 1.00 78.75 189 PHE A O 1
ATOM 1510 N N . THR A 1 190 ? 8.758 -10.559 -16.516 1.00 81.25 190 THR A N 1
ATOM 1511 C CA . THR A 1 190 ? 9.131 -9.975 -17.814 1.00 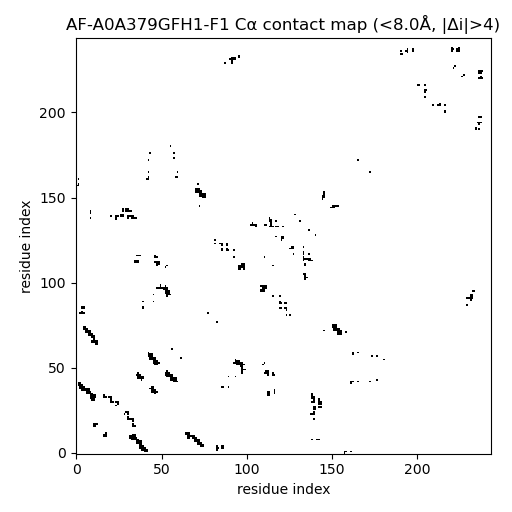81.25 190 THR A CA 1
ATOM 1512 C C . THR A 1 190 ? 10.113 -8.817 -17.685 1.00 81.25 190 THR A C 1
ATOM 1514 O O . THR A 1 190 ? 10.964 -8.652 -18.551 1.00 81.25 190 THR A O 1
ATOM 1517 N N . SER A 1 191 ? 10.040 -8.043 -16.600 1.00 78.50 191 SER A N 1
ATOM 1518 C CA . SER A 1 191 ? 10.958 -6.933 -16.359 1.00 78.50 191 SER A CA 1
ATOM 1519 C C . SER A 1 191 ? 12.390 -7.418 -16.115 1.00 78.50 191 SER A C 1
ATOM 1521 O O . SER A 1 191 ? 13.331 -6.895 -16.710 1.00 78.50 191 SER A O 1
ATOM 1523 N N . ARG A 1 192 ? 12.567 -8.502 -15.344 1.00 75.75 192 ARG A N 1
ATOM 1524 C CA . ARG A 1 192 ? 13.885 -9.137 -15.157 1.00 75.75 192 ARG A CA 1
ATOM 1525 C C . ARG A 1 192 ? 14.470 -9.626 -16.479 1.00 75.75 192 ARG A C 1
ATOM 1527 O O . ARG A 1 192 ? 15.618 -9.323 -16.784 1.00 75.75 192 ARG A O 1
ATOM 1534 N N . ALA A 1 193 ? 13.663 -10.322 -17.281 1.00 80.56 193 ALA A N 1
ATOM 1535 C CA . ALA A 1 193 ? 14.080 -10.785 -18.603 1.00 80.56 193 ALA A CA 1
ATOM 1536 C C . ALA A 1 193 ? 14.471 -9.613 -19.521 1.00 80.56 193 ALA A C 1
ATOM 1538 O O . ALA A 1 193 ? 15.510 -9.663 -20.177 1.00 80.56 193 ALA A O 1
ATOM 1539 N N . ARG A 1 194 ? 13.677 -8.532 -19.521 1.00 80.50 194 ARG A N 1
ATOM 1540 C CA . ARG A 1 194 ? 13.963 -7.311 -20.283 1.00 80.50 194 ARG A CA 1
ATOM 1541 C C . ARG A 1 194 ? 15.269 -6.657 -19.836 1.00 80.50 194 ARG A C 1
ATOM 1543 O O . ARG A 1 194 ? 16.069 -6.314 -20.696 1.00 80.50 194 ARG A O 1
ATOM 1550 N N . SER A 1 195 ? 15.518 -6.542 -18.531 1.00 78.44 195 SER A N 1
ATOM 1551 C CA . SER A 1 195 ? 16.776 -5.994 -18.005 1.00 78.44 195 SER A CA 1
ATOM 1552 C C . SER A 1 195 ? 17.987 -6.806 -18.467 1.00 78.44 195 SER A C 1
ATOM 1554 O O . SER A 1 195 ? 18.976 -6.222 -18.894 1.00 78.44 195 SER A O 1
ATOM 1556 N N . THR A 1 196 ? 17.912 -8.141 -18.435 1.00 81.69 196 THR A N 1
ATOM 1557 C CA . THR A 1 196 ? 19.002 -9.008 -18.914 1.00 81.69 196 THR A CA 1
ATOM 1558 C C . THR A 1 196 ? 19.237 -8.859 -20.415 1.00 81.69 196 THR A C 1
ATOM 1560 O O . THR A 1 196 ? 20.382 -8.745 -20.843 1.00 81.69 196 THR A O 1
ATOM 1563 N N . LEU A 1 197 ? 18.171 -8.834 -21.220 1.00 83.06 197 LEU A N 1
ATOM 1564 C CA . LEU A 1 197 ? 18.283 -8.606 -22.662 1.00 83.06 197 LEU A CA 1
ATOM 1565 C C . LEU A 1 197 ? 18.904 -7.239 -22.963 1.00 83.06 197 LEU A C 1
ATOM 1567 O O . LEU A 1 197 ? 19.750 -7.137 -23.845 1.00 83.06 197 LEU A O 1
ATOM 1571 N N . PHE A 1 198 ? 18.524 -6.207 -22.210 1.00 82.62 198 PHE A N 1
ATOM 1572 C CA . PHE A 1 198 ? 19.068 -4.865 -22.385 1.00 82.62 198 PHE A CA 1
ATOM 1573 C C . PHE A 1 198 ? 20.556 -4.791 -22.027 1.00 82.62 198 PHE A C 1
ATOM 1575 O O . PHE A 1 198 ? 21.332 -4.217 -22.784 1.00 82.62 198 PHE A O 1
ATOM 1582 N N . ASP A 1 199 ? 20.972 -5.440 -20.935 1.00 82.56 199 ASP A N 1
ATOM 1583 C CA . ASP A 1 199 ? 22.386 -5.548 -20.555 1.00 82.56 199 ASP A CA 1
ATOM 1584 C C . ASP A 1 199 ? 23.213 -6.279 -21.636 1.00 82.56 199 ASP A C 1
ATOM 1586 O O . ASP A 1 199 ? 24.362 -5.919 -21.882 1.00 82.56 199 ASP A O 1
ATOM 1590 N N . ILE A 1 200 ? 22.639 -7.280 -22.317 1.00 85.25 200 ILE A N 1
ATOM 1591 C CA . ILE A 1 200 ? 23.291 -7.967 -23.447 1.00 85.25 200 ILE A CA 1
ATOM 1592 C C . ILE A 1 200 ? 23.405 -7.035 -24.659 1.00 85.25 200 ILE A C 1
ATOM 1594 O O . ILE A 1 200 ? 24.482 -6.925 -25.240 1.00 85.25 200 ILE A O 1
ATOM 1598 N N . LEU A 1 201 ? 22.317 -6.355 -25.036 1.00 85.44 201 LEU A N 1
ATOM 1599 C CA . LEU A 1 201 ? 22.309 -5.437 -26.178 1.00 85.44 201 LEU A CA 1
ATOM 1600 C C . LEU A 1 201 ? 23.289 -4.275 -25.989 1.00 85.44 201 LEU A C 1
ATOM 1602 O O . LEU A 1 201 ? 23.974 -3.914 -26.941 1.00 85.44 201 LEU A O 1
ATOM 1606 N N . LYS A 1 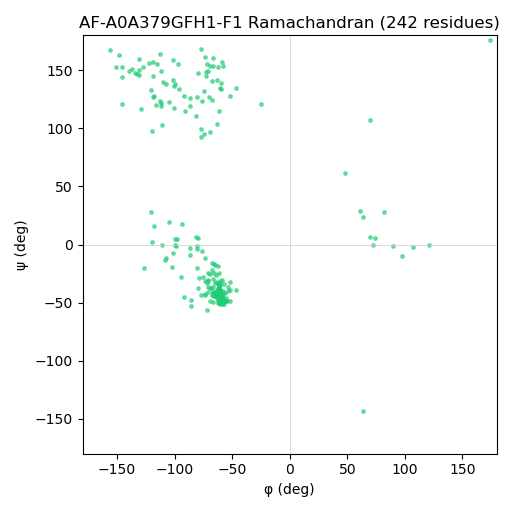202 ? 23.399 -3.735 -24.768 1.00 81.81 202 LYS A N 1
ATOM 1607 C CA . LYS A 1 202 ? 24.389 -2.705 -24.426 1.00 81.81 202 LYS A CA 1
ATOM 1608 C C . LYS A 1 202 ? 25.819 -3.187 -24.641 1.00 81.81 202 LYS A C 1
ATOM 1610 O O . LYS A 1 202 ? 26.565 -2.510 -25.332 1.00 81.81 202 LYS A O 1
ATOM 1615 N N . LYS A 1 203 ? 26.173 -4.376 -24.143 1.00 85.50 203 LYS A N 1
ATOM 1616 C CA . LYS A 1 203 ? 27.515 -4.950 -24.349 1.00 85.50 203 LYS A CA 1
ATOM 1617 C C . LYS A 1 203 ? 27.837 -5.148 -25.829 1.00 85.50 203 LYS A C 1
ATOM 1619 O O . LYS A 1 203 ? 28.906 -4.768 -26.281 1.00 85.50 203 LYS A O 1
ATOM 1624 N N . ILE A 1 204 ? 26.881 -5.675 -26.600 1.00 87.56 204 ILE A N 1
ATOM 1625 C CA . ILE A 1 204 ? 27.044 -5.832 -28.054 1.00 87.56 204 ILE A CA 1
ATOM 1626 C C . ILE A 1 204 ? 27.235 -4.468 -28.730 1.00 87.56 204 ILE A C 1
ATOM 1628 O O . ILE A 1 204 ? 28.034 -4.352 -29.654 1.00 87.56 204 ILE A O 1
ATOM 1632 N N . ALA A 1 205 ? 26.504 -3.438 -28.296 1.00 85.88 205 ALA A N 1
ATOM 1633 C CA . ALA A 1 205 ? 26.648 -2.095 -28.838 1.00 85.88 205 ALA A CA 1
ATOM 1634 C C . ALA A 1 205 ? 28.007 -1.478 -28.481 1.00 85.88 205 ALA A C 1
ATOM 1636 O O . ALA A 1 205 ? 28.634 -0.900 -29.357 1.00 85.88 205 ALA A O 1
ATOM 1637 N N . GLU A 1 206 ? 28.481 -1.616 -27.241 1.00 84.56 206 GLU A N 1
ATOM 1638 C CA . GLU A 1 206 ? 29.794 -1.129 -26.789 1.00 84.56 206 GLU A CA 1
ATOM 1639 C C . GLU A 1 206 ? 30.943 -1.738 -27.601 1.00 84.56 206 GLU A C 1
ATOM 1641 O O . GLU A 1 206 ? 31.811 -0.997 -28.067 1.00 84.56 206 GLU A O 1
ATOM 1646 N N . ASP A 1 207 ? 30.880 -3.049 -27.849 1.00 87.69 207 ASP A N 1
ATOM 1647 C CA . ASP A 1 207 ? 31.870 -3.813 -28.619 1.00 87.69 207 ASP A CA 1
ATOM 1648 C C . ASP A 1 207 ? 31.764 -3.599 -30.145 1.00 87.69 207 ASP A C 1
ATOM 1650 O O . ASP A 1 207 ? 32.587 -4.110 -30.908 1.00 87.69 207 ASP A O 1
ATOM 1654 N N . SER A 1 208 ? 30.746 -2.867 -30.611 1.00 84.56 208 SER A N 1
ATOM 1655 C CA . SER A 1 208 ? 30.476 -2.624 -32.029 1.00 84.56 208 SER A CA 1
ATOM 1656 C C . SER A 1 208 ? 30.948 -1.240 -32.487 1.00 84.56 208 SER A C 1
ATOM 1658 O O . SER A 1 208 ? 30.750 -0.232 -31.805 1.00 84.56 208 SER A O 1
ATOM 1660 N N . ASP A 1 209 ? 31.485 -1.155 -33.704 1.00 89.44 209 ASP A N 1
ATOM 1661 C CA . ASP A 1 209 ? 31.749 0.120 -34.392 1.00 89.44 209 ASP A CA 1
ATOM 1662 C C . ASP A 1 209 ? 30.486 0.715 -35.057 1.00 89.44 209 ASP A C 1
ATOM 1664 O O . ASP A 1 209 ? 30.524 1.803 -35.636 1.00 89.44 209 ASP A O 1
ATOM 1668 N N . ASP A 1 210 ? 29.343 0.028 -34.964 1.00 89.38 210 ASP A N 1
ATOM 1669 C CA . ASP A 1 210 ? 28.069 0.467 -35.534 1.00 89.38 210 ASP A CA 1
ATOM 1670 C C . ASP A 1 210 ? 27.444 1.611 -34.716 1.00 89.38 210 ASP A C 1
ATOM 1672 O O . ASP A 1 210 ? 26.732 1.424 -33.722 1.00 89.38 210 ASP A O 1
ATOM 1676 N N . THR A 1 211 ? 27.715 2.837 -35.165 1.00 86.94 211 THR A N 1
ATOM 1677 C CA . THR A 1 211 ? 27.175 4.062 -34.561 1.00 86.94 211 THR A CA 1
ATOM 1678 C C . THR A 1 211 ? 25.652 4.188 -34.644 1.00 86.94 211 THR A C 1
ATOM 1680 O O . THR A 1 211 ? 25.065 4.851 -33.788 1.00 86.94 211 THR A O 1
ATOM 1683 N N . ASP A 1 212 ? 24.991 3.567 -35.623 1.00 89.00 212 ASP A N 1
ATOM 1684 C CA . ASP A 1 212 ? 23.533 3.634 -35.738 1.00 89.00 212 ASP A CA 1
ATOM 1685 C C . ASP A 1 212 ? 22.872 2.653 -34.770 1.00 89.00 212 ASP A C 1
ATOM 1687 O O . ASP A 1 212 ? 21.893 3.007 -34.106 1.00 89.00 212 ASP A O 1
ATOM 1691 N N . PHE A 1 213 ? 23.463 1.471 -34.582 1.00 85.50 213 PHE A N 1
ATOM 1692 C CA . PHE A 1 213 ? 23.035 0.535 -33.546 1.00 85.50 213 PHE A CA 1
ATOM 1693 C C . PHE A 1 213 ? 23.155 1.141 -32.137 1.00 85.50 213 PHE A C 1
ATOM 1695 O O . PHE A 1 213 ? 22.204 1.060 -31.356 1.00 85.50 213 PHE A O 1
ATOM 1702 N N . LYS A 1 214 ? 24.262 1.839 -31.833 1.00 85.44 214 LYS A N 1
ATOM 1703 C CA . LYS A 1 214 ? 24.444 2.568 -30.558 1.00 85.44 214 LYS A CA 1
ATOM 1704 C C . LYS A 1 214 ? 23.320 3.580 -30.300 1.00 85.44 214 LYS A C 1
ATOM 1706 O O . LYS A 1 214 ? 22.690 3.536 -29.244 1.00 85.44 214 LYS A O 1
ATOM 1711 N N . LYS A 1 215 ? 22.985 4.414 -31.293 1.00 87.25 215 LYS A N 1
ATOM 1712 C CA . LYS A 1 215 ? 21.889 5.400 -31.191 1.00 87.25 215 LYS A CA 1
ATOM 1713 C C . LYS A 1 215 ? 20.525 4.753 -30.953 1.00 87.25 215 LYS A C 1
ATOM 1715 O O . LYS A 1 215 ? 19.701 5.300 -30.223 1.00 87.25 215 LYS A O 1
ATOM 1720 N N . VAL A 1 216 ? 20.257 3.600 -31.573 1.00 87.62 216 VAL A N 1
ATOM 1721 C CA . VAL A 1 216 ? 18.999 2.866 -31.360 1.00 87.62 216 VAL A CA 1
ATOM 1722 C C . VAL A 1 216 ? 18.891 2.391 -29.911 1.00 87.62 216 VAL A C 1
ATOM 1724 O O . VAL A 1 216 ? 17.836 2.564 -29.300 1.00 87.62 216 VAL A O 1
ATOM 1727 N N . ILE A 1 217 ? 19.968 1.847 -29.336 1.00 84.50 217 ILE A N 1
ATOM 1728 C CA . ILE A 1 217 ? 19.982 1.411 -27.932 1.00 84.50 217 ILE A CA 1
ATOM 1729 C C . ILE A 1 217 ? 19.793 2.591 -26.972 1.00 84.50 217 ILE A C 1
ATOM 1731 O O . ILE A 1 217 ? 18.977 2.489 -26.056 1.00 84.50 217 ILE A O 1
ATOM 1735 N N . GLU A 1 218 ? 20.461 3.723 -27.208 1.00 82.88 218 GLU A N 1
ATOM 1736 C CA . GLU A 1 218 ? 20.282 4.951 -26.415 1.00 82.88 218 GLU A CA 1
ATOM 1737 C C . GLU A 1 218 ? 18.840 5.471 -26.471 1.00 82.88 218 GLU A C 1
ATOM 1739 O O . GLU A 1 218 ? 18.254 5.813 -25.442 1.00 82.88 218 GLU A O 1
ATOM 1744 N N . LYS A 1 219 ? 18.224 5.473 -27.658 1.00 84.81 219 LYS A N 1
ATOM 1745 C CA . LYS A 1 219 ? 16.829 5.896 -27.818 1.00 84.81 219 LYS A CA 1
ATOM 1746 C C . LYS A 1 219 ? 15.871 4.991 -27.041 1.00 84.81 219 LYS A C 1
ATOM 1748 O O . LYS A 1 219 ? 15.003 5.492 -26.330 1.00 84.81 219 LYS A O 1
ATOM 1753 N N . ILE A 1 220 ? 16.040 3.671 -27.145 1.00 82.31 220 ILE A N 1
ATOM 1754 C CA . ILE A 1 220 ? 15.220 2.706 -26.396 1.00 82.31 220 ILE A CA 1
ATOM 1755 C C . ILE A 1 220 ? 15.427 2.895 -24.889 1.00 82.31 220 ILE A C 1
ATOM 1757 O O . ILE A 1 220 ? 14.467 2.814 -24.126 1.00 82.31 220 ILE A O 1
ATOM 1761 N N . GLN A 1 221 ? 16.658 3.172 -24.447 1.00 78.38 221 GLN A N 1
ATOM 1762 C CA . GLN A 1 221 ? 16.955 3.448 -23.044 1.00 78.38 221 GLN A CA 1
ATOM 1763 C C . GLN A 1 221 ? 16.143 4.642 -22.534 1.00 78.38 221 GLN A C 1
ATOM 1765 O O . GLN A 1 221 ? 15.469 4.515 -21.515 1.00 78.38 221 GLN A O 1
ATOM 1770 N N . LEU A 1 222 ? 16.159 5.747 -23.281 1.00 77.62 222 LEU A N 1
ATOM 1771 C CA . LEU A 1 222 ? 15.456 6.980 -22.936 1.00 77.62 222 LEU A CA 1
ATOM 1772 C C . LEU A 1 222 ? 13.931 6.788 -22.892 1.00 77.62 222 LEU A C 1
ATOM 1774 O O . LEU A 1 222 ? 13.268 7.222 -21.951 1.00 77.62 222 LEU A O 1
ATOM 1778 N N . GLU A 1 223 ? 13.365 6.070 -23.866 1.00 78.25 223 GLU A N 1
ATOM 1779 C CA . GLU A 1 223 ? 11.935 5.730 -23.878 1.00 78.25 223 GLU A CA 1
ATOM 1780 C C . GLU A 1 223 ? 11.541 4.857 -22.671 1.00 78.25 223 GLU A C 1
ATOM 1782 O O . GLU A 1 223 ? 10.471 5.038 -22.085 1.00 78.25 223 GLU A O 1
ATOM 1787 N N . LEU A 1 224 ? 12.410 3.928 -22.256 1.00 73.12 224 LEU A N 1
ATOM 1788 C CA . LEU A 1 224 ? 12.147 3.036 -21.126 1.00 73.12 224 LEU A CA 1
ATOM 1789 C C . LEU A 1 224 ? 12.280 3.716 -19.758 1.00 73.12 224 LEU A C 1
ATOM 1791 O O . LEU A 1 224 ? 11.592 3.264 -18.833 1.00 73.12 224 LEU A O 1
ATOM 1795 N N . THR A 1 225 ? 13.116 4.754 -19.628 1.00 70.69 225 THR A N 1
ATOM 1796 C CA . THR A 1 225 ? 13.336 5.493 -18.374 1.00 70.69 225 THR A CA 1
ATOM 1797 C C . THR A 1 225 ? 12.429 6.703 -18.207 1.00 70.69 225 THR A C 1
ATOM 1799 O O . THR A 1 225 ? 11.876 6.888 -17.126 1.00 70.69 225 THR A O 1
ATOM 1802 N N . GLU A 1 226 ? 12.262 7.527 -19.241 1.00 69.12 226 GLU A N 1
ATOM 1803 C CA . GLU A 1 226 ? 11.640 8.853 -19.105 1.00 69.12 226 GLU A CA 1
ATOM 1804 C C . GLU A 1 226 ? 10.137 8.850 -19.401 1.00 69.12 226 GLU A C 1
ATOM 1806 O O . GLU A 1 226 ? 9.394 9.652 -18.840 1.00 69.12 226 GLU A O 1
ATOM 1811 N N . GLN A 1 227 ? 9.652 7.930 -20.242 1.00 67.75 227 GLN A N 1
ATOM 1812 C CA . GLN A 1 227 ? 8.246 7.908 -20.680 1.00 67.75 227 GLN A CA 1
ATOM 1813 C C . GLN A 1 227 ? 7.383 6.892 -19.915 1.00 67.75 227 GLN A C 1
ATOM 1815 O O . GLN A 1 227 ? 6.201 6.692 -20.218 1.00 67.75 227 GLN A O 1
ATOM 1820 N N . ARG A 1 228 ? 7.948 6.221 -18.905 1.00 72.12 228 ARG A N 1
ATOM 1821 C CA . ARG A 1 228 ? 7.253 5.167 -18.164 1.00 72.12 228 ARG A CA 1
ATOM 1822 C C . ARG A 1 228 ? 6.336 5.756 -17.087 1.00 72.12 228 ARG A C 1
ATOM 1824 O O . ARG A 1 228 ? 6.786 6.231 -16.054 1.00 72.12 228 ARG A O 1
ATOM 1831 N N . ILE A 1 229 ? 5.023 5.623 -17.294 1.00 73.88 229 ILE A N 1
ATOM 1832 C CA . ILE A 1 229 ? 3.986 6.110 -16.358 1.00 73.88 229 ILE A CA 1
ATOM 1833 C C . ILE A 1 229 ? 3.988 5.346 -15.022 1.00 73.88 229 ILE A C 1
ATOM 1835 O O . ILE A 1 229 ? 3.713 5.920 -13.970 1.00 73.88 229 ILE A O 1
ATOM 1839 N N . LEU A 1 230 ? 4.254 4.039 -15.053 1.00 78.94 230 LEU A N 1
ATOM 1840 C CA . LEU A 1 230 ? 4.288 3.193 -13.862 1.00 78.94 230 LEU A CA 1
ATOM 1841 C C . LEU A 1 230 ? 5.590 2.409 -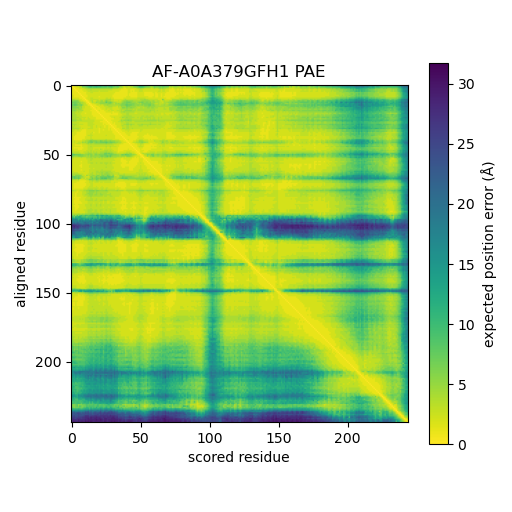13.856 1.00 78.94 230 LEU A C 1
ATOM 1843 O O . LEU A 1 230 ? 5.771 1.557 -14.722 1.00 78.94 230 LEU A O 1
ATOM 1847 N N . SER A 1 231 ? 6.431 2.642 -12.856 1.00 79.75 231 SER A N 1
ATOM 1848 C CA . SER A 1 231 ? 7.668 1.895 -12.598 1.00 79.75 231 SER A CA 1
ATOM 1849 C C . SER A 1 231 ? 7.556 1.157 -11.268 1.00 79.75 231 SER A C 1
ATOM 1851 O O . SER A 1 231 ? 6.792 1.576 -10.397 1.00 79.75 231 SER A O 1
ATOM 1853 N N . PHE A 1 232 ? 8.313 0.077 -11.096 1.00 82.94 232 PHE A N 1
ATOM 1854 C CA . PHE A 1 232 ? 8.517 -0.536 -9.780 1.00 82.94 232 PHE A CA 1
ATOM 1855 C C . PHE A 1 232 ? 9.871 -0.140 -9.191 1.00 82.94 232 PHE A C 1
ATOM 1857 O O . PHE A 1 232 ? 10.778 0.244 -9.921 1.00 82.94 232 PHE A O 1
ATOM 1864 N N . TRP A 1 233 ? 10.017 -0.248 -7.871 1.00 78.31 233 TRP A N 1
ATOM 1865 C CA . TRP A 1 233 ? 11.230 0.160 -7.155 1.00 78.31 233 TRP A CA 1
ATOM 1866 C C . TRP A 1 233 ? 12.500 -0.610 -7.563 1.00 78.31 233 TRP A C 1
ATOM 1868 O O . TRP A 1 233 ? 13.601 -0.095 -7.394 1.00 78.31 233 TRP A O 1
ATOM 1878 N N . ASP A 1 234 ? 12.352 -1.832 -8.084 1.00 73.81 234 ASP A N 1
ATOM 1879 C CA . ASP A 1 234 ? 13.435 -2.727 -8.513 1.00 73.81 234 ASP A CA 1
ATOM 1880 C C . ASP A 1 234 ? 13.687 -2.702 -10.033 1.00 73.81 234 ASP A C 1
ATOM 1882 O O . ASP A 1 234 ? 14.575 -3.400 -10.528 1.00 73.81 234 ASP A O 1
ATOM 1886 N N . GLU A 1 235 ? 12.908 -1.923 -10.788 1.00 74.94 235 GLU A N 1
ATOM 1887 C CA . GLU A 1 235 ? 13.058 -1.784 -12.237 1.00 74.94 235 GLU A CA 1
ATOM 1888 C C . GLU A 1 235 ? 14.254 -0.872 -12.556 1.00 74.94 235 GLU A C 1
ATOM 1890 O O . GLU A 1 235 ? 14.161 0.350 -12.494 1.00 74.94 235 GLU A O 1
ATOM 1895 N N . LYS A 1 236 ? 15.397 -1.490 -12.884 1.00 66.56 236 LYS A N 1
ATOM 1896 C CA . LYS A 1 236 ? 16.633 -0.808 -13.325 1.00 66.56 236 LYS A CA 1
ATOM 1897 C C . LYS A 1 236 ? 16.805 -0.779 -14.843 1.00 66.56 236 LYS A C 1
ATOM 1899 O O . LYS A 1 236 ? 17.854 -0.378 -15.348 1.00 66.56 236 LYS A O 1
ATOM 1904 N N . ASP A 1 237 ? 15.817 -1.271 -15.578 1.00 62.38 237 ASP A N 1
ATOM 1905 C CA . ASP A 1 237 ? 15.884 -1.413 -17.019 1.00 62.38 237 ASP A CA 1
ATOM 1906 C C . ASP A 1 237 ? 15.880 -0.036 -17.689 1.00 62.38 237 ASP A C 1
ATOM 1908 O O . ASP A 1 237 ? 14.839 0.587 -17.878 1.00 62.38 237 ASP A O 1
ATOM 1912 N N . GLY A 1 238 ? 17.089 0.427 -18.006 1.00 52.09 238 GLY A N 1
ATOM 1913 C CA . GLY A 1 238 ? 17.351 1.711 -18.641 1.00 52.09 238 GLY A CA 1
ATOM 1914 C C . GLY A 1 238 ? 18.253 2.665 -17.844 1.00 52.09 238 GLY A C 1
ATOM 1915 O O . GLY A 1 238 ? 18.573 3.739 -18.343 1.00 52.09 238 GLY A O 1
ATOM 1916 N N . LEU A 1 239 ? 18.737 2.298 -16.652 1.00 54.81 239 LEU A N 1
ATOM 1917 C CA . LEU A 1 239 ? 19.710 3.130 -15.925 1.00 54.81 239 LEU A CA 1
ATOM 1918 C C . LEU A 1 239 ? 21.120 3.079 -16.572 1.00 54.81 239 LEU A C 1
ATOM 1920 O O . LEU A 1 239 ? 21.477 2.055 -17.178 1.00 54.81 239 LEU A O 1
ATOM 1924 N N . PRO A 1 240 ? 21.918 4.168 -16.493 1.00 47.53 240 PRO A N 1
ATOM 1925 C CA . PRO A 1 240 ? 23.339 4.168 -16.864 1.00 47.53 240 PRO A CA 1
ATOM 1926 C C . PRO A 1 240 ? 24.145 3.132 -16.060 1.00 47.53 240 PRO A C 1
ATOM 1928 O O . PRO A 1 240 ? 23.759 2.768 -14.950 1.00 47.53 240 PRO A O 1
ATOM 1931 N N . LEU A 1 241 ? 25.254 2.632 -16.620 1.00 43.53 241 LEU A N 1
ATOM 1932 C CA . LEU A 1 241 ? 26.090 1.602 -15.976 1.00 43.53 241 LEU A CA 1
ATOM 1933 C C . LEU A 1 241 ? 26.818 2.104 -14.717 1.00 43.53 241 LEU A C 1
ATOM 1935 O O . LEU A 1 241 ? 27.142 1.286 -13.859 1.00 43.53 241 LEU A O 1
ATOM 1939 N N . ASP A 1 242 ? 27.006 3.416 -14.583 1.00 41.66 242 ASP A N 1
ATOM 1940 C CA . ASP A 1 242 ? 27.828 4.023 -13.529 1.00 41.66 242 ASP A CA 1
ATOM 1941 C C . ASP A 1 242 ? 27.126 4.146 -12.161 1.00 41.66 242 ASP A C 1
ATOM 1943 O O . ASP A 1 242 ? 27.762 4.518 -11.180 1.00 41.66 242 ASP A O 1
ATOM 1947 N N . ASP A 1 243 ? 25.841 3.781 -12.073 1.00 41.06 243 ASP A N 1
ATOM 1948 C CA . ASP A 1 243 ? 25.040 3.827 -10.836 1.00 41.06 243 ASP A CA 1
ATOM 1949 C C . ASP A 1 243 ? 24.807 2.432 -10.198 1.00 41.06 243 ASP A C 1
ATOM 1951 O O . ASP A 1 243 ? 23.865 2.241 -9.417 1.00 41.06 243 ASP A O 1
ATOM 1955 N N . LYS A 1 244 ? 25.619 1.418 -10.546 1.00 36.59 244 LYS A N 1
ATOM 1956 C CA . LYS A 1 244 ? 25.594 0.085 -9.903 1.00 36.59 244 LYS A CA 1
ATOM 1957 C C . LYS A 1 244 ? 26.624 -0.058 -8.786 1.00 36.59 244 LYS A C 1
ATOM 1959 O O . LYS A 1 244 ? 27.804 0.276 -9.009 1.00 36.59 244 LYS A O 1
#

Solvent-accessible surface area (backbone atoms only — not comparable to full-atom values): 13301 Å² total; per-residue (Å²): 125,91,53,50,65,28,32,40,35,30,31,48,75,45,74,65,28,54,52,47,21,60,62,33,33,80,81,23,79,81,30,65,31,48,39,35,33,34,27,61,46,91,59,32,28,40,36,35,38,91,87,71,11,20,40,78,45,50,43,75,69,52,60,75,60,38,44,88,85,57,44,29,37,32,66,65,91,70,48,72,67,48,33,51,35,32,41,54,32,47,56,18,49,51,75,33,44,38,58,85,75,66,95,82,66,87,52,97,64,35,35,48,26,34,19,41,53,39,47,20,32,48,70,36,74,42,85,62,70,84,94,56,57,38,70,75,44,46,39,23,59,55,49,48,42,48,76,68,48,80,60,30,44,83,47,40,68,54,53,54,55,48,49,58,48,38,67,77,41,40,70,61,54,49,52,53,50,52,51,53,52,50,50,53,52,50,49,56,54,52,48,55,55,49,34,54,52,49,57,50,52,49,52,55,34,70,79,41,90,52,66,66,60,39,52,51,52,54,52,52,27,49,53,52,56,74,68,53,91,75,63,46,80,83,69,62,54,48,63,69,81,88,83,115

InterPro domains:
  IPR024453 Permuted papain-like amidase enzyme, YaeF/YiiX, C92 family [PF05708] (4-127)
  IPR038765 Papain-like cysteine peptidase superfamily [SSF54001] (4-130)

Secondary structure (DSSP, 8-state):
---TT-EEEE-BSSHHHHHHHHHHTTT-TT---SEEEEEEETTEEEEEETTTEEEEEEHHHHHTTB-S--EEEEETT--HHHHHHHHHHHHHTTTPEE--S-TT---SSEE-HHHHHHHHHHHTT---STT--GGG--HHHHHHHHHH-SSEEE-HHHHHHHHHHHHHTHHHHHHHHHHHHHHHHHHHHHHHHHHHHHHHHHHHHHT---HHHHHHHHHHHHHHHHS-SS--TT--TT--GGG-

Sequence (244 aa):
MIMVGDVLLVNGNSKLSSGLIAAQKTIYLQSRSSHVGLFIGEGILIHATGDNGIHLSFLPDEIKKVCEGWQVIRLKYLTDEQRGNIQKSALYYVRQSYNKKIMMHNSSETAFCSELVAKIYNRAEIPLFSGKSSSKIAPAHFDEAIDRGEQWEDVTHEYHELLADIEKNEFMYRQCFDSINKGLMKRAFTSRARSTLFDILKKIAEDSDDTDFKKVIEKIQLELTEQRILSFWDEKDGLPLDDK

Radius of gyration: 20.49 Å; Cα contacts (8 Å, |Δi|>4): 358; chains: 1; bounding box: 54×33×61 Å

Organism: Proteus mirabilis (NCBI:txid584)

pLDDT: mean 86.21, std 13.55, range [36.59, 98.31]

Nearest PDB structures (foldseek):
  4dot-assembly1_A  TM=6.797E-01  e=2.016E-01  Homo sapiens